Protein AF-A0A847AER2-F1 (afdb_monomer)

Foldseek 3Di:
DDDDPVVPPDDPDDDDDDDDDDDPPPPPPVPQLKDWDWADDDFQTWTWMADSPLQATEFTDDQHAVRPLDDPVSVVVCDVQQQADPNRDGGDDDDDDCPPRRPQVVLQNVQVVVLLQAPGQRDGHHDQYDDPPLLSLLLVVLQPADFLAAEELLRSQCVVPVPPVCSVVSSVVSLVSQLVDRYDSNSPSLRYDHPVRDQDHDVNDSVVSVSSNCRRNVRVDPPD

Mean predicted aligned error: 9.52 Å

Solvent-accessible surface area (backbone atoms only — not comparable to full-atom values): 13324 Å² total; per-residue (Å²): 135,83,82,63,84,82,75,72,80,71,81,89,74,90,85,69,103,65,94,70,101,71,79,84,68,81,78,46,70,87,72,46,56,45,55,75,44,76,42,78,53,99,69,48,28,43,39,39,28,34,29,64,81,44,62,26,39,48,33,42,42,65,42,32,70,63,50,63,93,52,52,71,66,58,50,50,50,32,37,80,63,40,39,27,47,95,89,21,45,72,43,85,50,79,81,74,87,63,91,81,64,47,67,47,55,57,49,39,53,53,36,51,52,44,32,76,70,36,73,45,85,74,81,64,64,60,48,84,74,88,70,54,76,67,39,45,52,52,48,56,60,39,54,69,56,53,89,53,45,74,45,32,34,46,60,56,17,37,74,78,42,74,53,71,92,46,23,73,62,35,17,56,51,45,51,55,39,51,52,65,50,48,38,54,77,75,40,34,55,62,38,44,31,39,86,83,74,41,85,56,84,47,77,73,36,55,68,52,34,50,51,54,48,52,45,30,45,68,47,58,54,78,85,127

Structure (mmCIF, N/CA/C/O backbone):
data_AF-A0A847AER2-F1
#
_entry.id   AF-A0A847AER2-F1
#
loop_
_atom_site.group_PDB
_atom_site.id
_atom_site.type_symbol
_atom_site.label_atom_id
_atom_site.label_alt_id
_atom_site.label_comp_id
_atom_site.label_asym_id
_atom_site.label_entity_id
_atom_site.label_seq_id
_atom_site.pdbx_PDB_ins_code
_atom_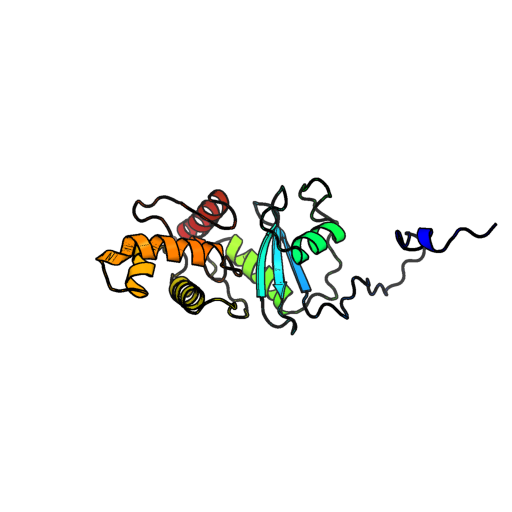site.Cartn_x
_atom_site.Cartn_y
_atom_site.Cartn_z
_atom_site.occupancy
_atom_site.B_iso_or_equiv
_atom_site.auth_seq_id
_atom_site.auth_comp_id
_atom_site.auth_asym_id
_atom_site.auth_atom_id
_atom_site.pdbx_PDB_model_num
ATOM 1 N N . MET A 1 1 ? 49.799 20.284 -20.340 1.00 38.34 1 MET A N 1
ATOM 2 C CA . MET A 1 1 ? 49.050 21.014 -19.296 1.00 38.34 1 MET A CA 1
ATOM 3 C C . MET A 1 1 ? 48.038 20.040 -18.703 1.00 38.34 1 MET A C 1
ATOM 5 O O . MET A 1 1 ? 47.118 19.647 -19.404 1.00 38.34 1 MET A O 1
ATOM 9 N N . LYS A 1 2 ? 48.310 19.495 -17.508 1.00 28.58 2 LYS A N 1
ATOM 10 C CA . LYS A 1 2 ? 47.458 18.482 -16.861 1.00 28.58 2 LYS A CA 1
ATOM 11 C C . LYS A 1 2 ? 46.277 19.190 -16.190 1.00 28.58 2 LYS A C 1
ATOM 13 O O . LYS A 1 2 ? 46.505 20.052 -15.350 1.00 28.58 2 LYS A O 1
ATOM 18 N N . LEU A 1 3 ? 45.056 18.833 -16.581 1.00 30.89 3 LEU A N 1
ATOM 19 C CA . LEU A 1 3 ? 43.830 19.212 -15.870 1.00 30.89 3 LEU A CA 1
ATOM 20 C C . LEU A 1 3 ? 43.794 18.493 -14.509 1.00 30.89 3 LEU A C 1
ATOM 22 O O . LEU A 1 3 ? 44.265 17.356 -14.404 1.00 30.89 3 LEU A O 1
ATOM 26 N N . SER A 1 4 ? 43.323 19.190 -13.474 1.00 34.81 4 SER A N 1
ATOM 27 C CA . SER A 1 4 ? 43.424 18.795 -12.065 1.00 34.81 4 SER A CA 1
ATOM 28 C C . SER A 1 4 ? 42.424 17.697 -11.669 1.00 34.81 4 SER A C 1
ATOM 30 O O . SER A 1 4 ? 41.450 17.413 -12.362 1.00 34.81 4 SER A O 1
ATOM 32 N N . GLU A 1 5 ? 42.687 17.055 -10.529 1.00 34.00 5 GLU A N 1
ATOM 33 C CA . GLU A 1 5 ? 41.945 15.908 -9.977 1.00 34.00 5 GLU A CA 1
ATOM 34 C C . GLU A 1 5 ? 40.483 16.196 -9.585 1.00 34.00 5 GLU A C 1
ATOM 36 O O . GLU A 1 5 ? 39.722 15.256 -9.366 1.00 34.00 5 GLU A O 1
ATOM 41 N N . ALA A 1 6 ? 40.063 17.463 -9.551 1.00 33.81 6 ALA A N 1
ATOM 42 C CA . ALA A 1 6 ? 38.694 17.851 -9.206 1.00 33.81 6 ALA A CA 1
ATOM 43 C C . ALA A 1 6 ? 37.690 17.667 -10.367 1.00 33.81 6 ALA A C 1
ATOM 45 O O . ALA A 1 6 ? 36.507 17.453 -10.117 1.00 33.81 6 ALA A O 1
ATOM 46 N N . ASP A 1 7 ? 38.156 17.634 -11.621 1.00 29.53 7 ASP A N 1
ATOM 47 C CA . ASP A 1 7 ? 37.293 17.501 -12.810 1.00 29.53 7 ASP A CA 1
ATOM 48 C C . ASP A 1 7 ? 37.039 16.036 -13.226 1.00 29.53 7 ASP A C 1
ATOM 50 O O . ASP A 1 7 ? 36.453 15.760 -14.273 1.00 29.53 7 ASP A O 1
ATOM 54 N N . ARG A 1 8 ? 37.485 15.065 -12.416 1.00 33.84 8 ARG A N 1
ATOM 55 C CA . ARG A 1 8 ? 37.393 13.621 -12.710 1.00 33.84 8 ARG A CA 1
ATOM 56 C C . ARG A 1 8 ? 36.243 12.888 -12.015 1.00 33.84 8 ARG A C 1
ATOM 58 O O . ARG A 1 8 ? 36.125 11.680 -12.203 1.00 33.84 8 ARG A O 1
ATOM 65 N N . L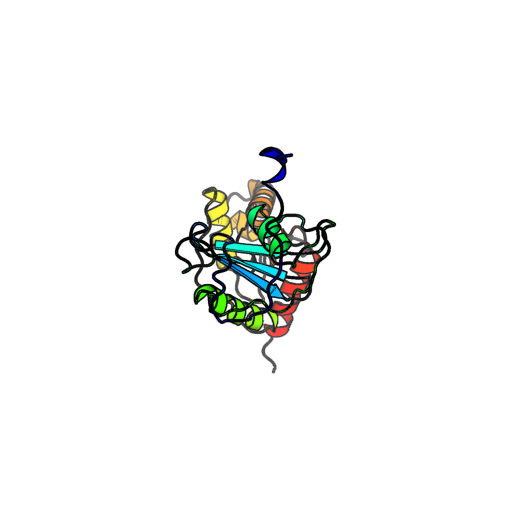EU A 1 9 ? 35.398 13.568 -11.235 1.00 31.66 9 LEU A N 1
ATOM 66 C CA . LEU A 1 9 ? 34.379 12.889 -10.421 1.00 31.66 9 LEU A CA 1
ATOM 67 C C . LEU A 1 9 ? 32.948 12.917 -10.972 1.00 31.66 9 LEU A C 1
ATOM 69 O O . LEU A 1 9 ? 32.051 12.359 -10.346 1.00 31.66 9 LEU A O 1
ATOM 73 N N . ILE A 1 10 ? 32.694 13.536 -12.122 1.00 31.61 10 ILE A N 1
ATOM 74 C CA . ILE A 1 10 ? 31.332 13.651 -12.648 1.00 31.61 10 ILE A CA 1
ATOM 75 C C . ILE A 1 10 ? 31.386 13.394 -14.154 1.00 31.61 10 ILE A C 1
ATOM 77 O O . ILE A 1 10 ? 32.116 14.069 -14.870 1.00 31.61 10 ILE A O 1
ATOM 81 N N . TYR A 1 11 ? 30.608 12.412 -14.611 1.00 26.94 11 TYR A N 1
ATOM 82 C CA . TYR A 1 11 ? 30.452 11.956 -16.002 1.00 26.94 11 TYR A CA 1
ATOM 83 C C . TYR A 1 11 ? 31.498 10.961 -16.537 1.00 26.94 11 TYR A C 1
ATOM 85 O O . TYR A 1 11 ? 32.422 11.303 -17.274 1.00 26.94 11 TYR A O 1
ATOM 93 N N . GLY A 1 12 ? 31.240 9.673 -16.290 1.00 25.62 12 GLY A N 1
ATOM 94 C CA . GLY A 1 12 ? 31.635 8.607 -17.214 1.00 25.62 12 GLY A CA 1
ATOM 95 C C . GLY A 1 12 ? 30.738 8.648 -18.457 1.00 25.62 12 GLY A C 1
ATOM 96 O O . GLY A 1 12 ? 29.543 8.376 -18.370 1.00 25.62 12 GLY A O 1
ATOM 97 N N . ARG A 1 13 ? 31.316 9.064 -19.591 1.00 27.27 13 ARG A N 1
ATOM 98 C CA . ARG A 1 13 ? 30.667 9.246 -20.899 1.00 27.27 13 ARG A CA 1
ATOM 99 C C . ARG A 1 13 ? 30.292 7.922 -21.589 1.00 27.27 13 ARG A C 1
ATOM 101 O O . ARG A 1 13 ? 31.046 6.957 -21.546 1.00 27.27 13 ARG A O 1
ATOM 108 N N . LEU A 1 14 ? 29.183 7.975 -22.332 1.00 35.00 14 LEU A N 1
ATOM 109 C CA . LEU A 1 14 ? 28.890 7.216 -23.566 1.00 35.00 14 LEU A CA 1
ATOM 110 C C . LEU A 1 14 ? 30.049 7.445 -24.578 1.00 35.00 14 LEU A C 1
ATOM 112 O O . LEU A 1 14 ? 30.545 8.563 -24.651 1.00 35.00 14 LEU A O 1
ATOM 116 N N . THR A 1 15 ? 30.593 6.505 -25.355 1.00 33.28 15 THR A N 1
ATOM 117 C CA . THR A 1 15 ? 29.999 5.654 -26.401 1.00 33.28 15 THR A CA 1
ATOM 118 C C . THR A 1 15 ? 31.052 4.643 -26.913 1.00 33.28 15 THR A C 1
ATOM 120 O O . THR A 1 15 ? 32.252 4.838 -26.743 1.00 33.28 15 THR A O 1
ATOM 123 N N . GLY A 1 16 ? 30.591 3.607 -27.618 1.00 23.12 16 GLY A N 1
ATOM 124 C CA . GLY A 1 16 ? 31.362 2.759 -28.543 1.00 23.12 16 GLY A CA 1
ATOM 125 C C . GLY A 1 16 ? 30.459 1.594 -28.946 1.00 23.12 16 GLY A C 1
ATOM 126 O O . GLY A 1 16 ? 30.127 0.778 -28.096 1.00 23.12 16 GLY A O 1
ATOM 127 N N . ILE A 1 17 ? 29.756 1.638 -30.084 1.00 30.02 17 ILE A N 1
ATOM 128 C CA . ILE A 1 17 ? 30.205 1.150 -31.409 1.00 30.02 17 ILE A CA 1
ATOM 129 C C . ILE A 1 17 ? 31.044 -0.132 -31.316 1.00 30.02 17 ILE A C 1
ATOM 131 O O . ILE A 1 17 ? 32.101 -0.263 -31.902 1.00 30.02 17 ILE A O 1
ATOM 135 N N . ASP A 1 18 ? 30.595 -1.033 -30.463 1.00 26.72 18 ASP A N 1
ATOM 136 C CA . ASP A 1 18 ? 30.402 -2.439 -30.751 1.00 26.72 18 ASP A CA 1
ATOM 137 C C . ASP A 1 18 ? 29.419 -2.885 -29.677 1.00 26.72 18 ASP A C 1
ATOM 139 O O . ASP A 1 18 ? 29.584 -2.606 -28.486 1.00 26.72 18 ASP A O 1
ATOM 143 N N . TRP A 1 19 ? 28.332 -3.507 -30.102 1.00 41.78 19 TRP A N 1
ATOM 144 C CA . TRP A 1 19 ? 27.380 -4.143 -29.210 1.00 41.78 19 TRP A CA 1
ATOM 145 C C . TRP A 1 19 ? 27.811 -5.606 -29.040 1.00 41.78 19 TRP A C 1
ATOM 147 O O . TRP A 1 19 ? 27.529 -6.413 -29.923 1.00 41.78 19 TRP A O 1
ATOM 157 N N . PRO A 1 20 ? 28.497 -5.977 -27.939 1.00 28.47 20 PRO A N 1
ATOM 158 C CA . PRO A 1 20 ? 28.510 -7.362 -27.500 1.00 28.47 20 PRO A CA 1
ATOM 159 C C . PRO A 1 20 ? 28.007 -7.479 -26.055 1.00 28.47 20 PRO A C 1
ATOM 161 O O . PRO A 1 20 ? 28.674 -7.099 -25.096 1.00 28.47 20 PRO A O 1
ATOM 164 N N . SER A 1 21 ? 26.792 -8.012 -25.923 1.00 31.38 21 SER A N 1
ATOM 165 C CA . SER A 1 21 ? 26.419 -9.158 -25.072 1.00 31.38 21 SER A CA 1
ATOM 166 C C . SER A 1 21 ? 26.834 -9.254 -23.591 1.00 31.38 21 SER A C 1
ATOM 168 O O . SER A 1 21 ? 26.587 -10.299 -22.998 1.00 31.38 21 SER A O 1
ATOM 170 N N . LYS A 1 22 ? 27.446 -8.255 -22.949 1.00 29.64 22 LYS A N 1
ATOM 171 C CA . LYS A 1 22 ? 27.764 -8.288 -21.508 1.00 29.64 22 LYS A CA 1
ATOM 172 C C . LYS A 1 22 ? 27.792 -6.878 -20.922 1.00 29.64 22 LYS A C 1
ATOM 174 O O . LYS A 1 22 ? 28.858 -6.289 -20.766 1.00 29.64 22 LYS A O 1
ATOM 179 N N . ARG A 1 23 ? 26.630 -6.317 -20.581 1.00 27.91 23 ARG A N 1
ATOM 180 C CA . ARG A 1 23 ? 26.556 -5.121 -19.729 1.00 27.91 23 ARG A CA 1
ATOM 181 C C . ARG A 1 23 ? 26.009 -5.496 -18.361 1.00 27.91 23 ARG A C 1
ATOM 183 O O . ARG A 1 23 ? 24.829 -5.339 -18.074 1.00 27.91 23 ARG A O 1
ATOM 190 N N . GLU A 1 24 ? 26.919 -5.930 -17.494 1.00 28.69 24 GLU A N 1
ATOM 191 C CA . GLU A 1 24 ? 26.766 -5.686 -16.062 1.00 28.69 24 GLU A CA 1
ATOM 192 C C . GLU A 1 24 ? 26.735 -4.165 -15.865 1.00 28.69 24 GLU A C 1
ATOM 194 O O . GLU A 1 24 ? 27.760 -3.481 -15.884 1.00 28.69 24 GLU A O 1
ATOM 199 N N . THR A 1 25 ? 25.536 -3.604 -15.766 1.00 25.89 25 THR A N 1
ATOM 200 C CA . THR A 1 25 ? 25.345 -2.178 -15.512 1.00 25.89 25 THR A CA 1
ATOM 201 C C . THR A 1 25 ? 25.667 -1.928 -14.039 1.00 25.89 25 THR A C 1
ATOM 203 O O . THR A 1 25 ? 24.887 -2.279 -13.155 1.00 25.89 25 THR A O 1
ATOM 206 N N . TYR A 1 26 ? 26.836 -1.351 -13.743 1.00 29.03 26 TYR A N 1
ATOM 207 C CA . TYR A 1 26 ? 27.246 -1.004 -12.377 1.00 29.03 26 TYR A CA 1
ATOM 208 C C . TYR A 1 26 ? 26.505 0.245 -11.873 1.00 29.03 26 TYR A C 1
ATOM 210 O O . TYR A 1 26 ? 27.082 1.311 -11.691 1.00 29.03 26 TYR A O 1
ATOM 218 N N . PHE A 1 27 ? 25.226 0.067 -11.545 1.00 29.14 27 PHE A N 1
ATOM 219 C CA . PHE A 1 27 ? 24.586 0.745 -10.417 1.00 29.14 27 PHE A CA 1
ATOM 220 C C . PHE A 1 27 ? 24.714 -0.160 -9.187 1.00 29.14 27 PHE A C 1
ATOM 222 O O . PHE A 1 27 ? 23.720 -0.592 -8.626 1.00 29.14 27 PHE A O 1
ATOM 229 N N . ALA A 1 28 ? 25.942 -0.597 -8.882 1.00 34.31 28 ALA A N 1
ATOM 230 C CA . ALA A 1 28 ? 26.262 -1.682 -7.949 1.00 34.31 28 ALA A CA 1
ATOM 231 C C . ALA A 1 28 ? 25.084 -2.634 -7.599 1.00 34.31 28 ALA A C 1
ATOM 233 O O . ALA A 1 28 ? 24.691 -2.709 -6.427 1.00 34.31 28 ALA A O 1
ATOM 234 N N . PRO A 1 29 ? 24.566 -3.430 -8.563 1.00 37.94 29 PRO A N 1
ATOM 235 C CA . PRO A 1 29 ? 23.661 -4.546 -8.263 1.00 37.94 29 PRO A CA 1
ATOM 236 C C . PRO A 1 29 ? 24.315 -5.562 -7.310 1.00 37.94 29 PRO A C 1
ATOM 238 O O . PRO A 1 29 ? 23.646 -6.417 -6.737 1.00 37.94 29 PRO A O 1
ATOM 241 N N . GLN A 1 30 ? 25.635 -5.451 -7.129 1.00 34.28 30 GLN A N 1
ATOM 242 C CA . GLN A 1 30 ? 26.467 -6.250 -6.238 1.00 34.28 30 GLN A CA 1
ATOM 243 C C . GLN A 1 30 ? 26.578 -5.682 -4.804 1.00 34.28 30 GLN A C 1
ATOM 245 O O . GLN A 1 30 ? 26.998 -6.408 -3.907 1.00 34.28 30 GLN A O 1
ATOM 250 N N . VAL A 1 31 ? 26.180 -4.423 -4.546 1.00 41.41 31 VAL A N 1
ATOM 251 C CA . VAL A 1 31 ? 26.254 -3.792 -3.202 1.00 41.41 31 VAL A CA 1
ATOM 252 C C . VAL A 1 31 ? 24.862 -3.432 -2.662 1.00 41.41 31 VAL A C 1
ATOM 254 O O . VAL A 1 31 ? 24.606 -3.568 -1.462 1.00 41.41 31 VAL A O 1
ATOM 257 N N . ALA A 1 32 ? 23.910 -3.067 -3.530 1.00 53.34 32 ALA A N 1
ATOM 258 C CA . ALA A 1 32 ? 22.502 -2.978 -3.156 1.00 53.34 32 ALA A CA 1
ATOM 259 C C . ALA A 1 32 ? 21.893 -4.389 -3.111 1.00 53.34 32 ALA A C 1
ATOM 261 O O . ALA A 1 32 ? 21.594 -5.020 -4.124 1.00 53.34 32 ALA A O 1
ATOM 262 N N . LYS A 1 33 ? 21.698 -4.912 -1.898 1.00 72.62 33 LYS A N 1
ATOM 263 C CA . LYS A 1 33 ? 21.096 -6.238 -1.694 1.00 72.62 33 LYS A CA 1
ATOM 264 C C . LYS A 1 33 ? 19.652 -6.351 -2.236 1.00 72.62 33 LYS A C 1
ATOM 266 O O . LYS A 1 33 ? 19.158 -7.453 -2.430 1.00 72.62 33 LYS A O 1
ATOM 271 N N . TRP A 1 34 ? 18.979 -5.234 -2.493 1.00 81.69 34 TRP A N 1
ATOM 272 C CA . TRP A 1 34 ? 17.586 -5.144 -2.946 1.00 81.69 34 TRP A CA 1
ATOM 273 C C . TRP A 1 34 ? 17.487 -4.779 -4.440 1.00 81.69 34 TRP A C 1
ATOM 275 O O . TRP A 1 34 ? 18.420 -4.211 -4.998 1.00 81.69 34 TRP A O 1
ATOM 285 N N . GLN A 1 35 ? 16.353 -5.086 -5.073 1.00 86.94 35 GLN A N 1
ATOM 286 C CA . GLN A 1 35 ? 15.991 -4.672 -6.437 1.00 86.94 35 GLN A CA 1
ATOM 287 C C . GLN A 1 35 ? 14.681 -3.869 -6.430 1.00 86.94 35 GLN A C 1
ATOM 289 O O . GLN A 1 35 ? 13.914 -3.938 -5.466 1.00 86.94 35 GLN A O 1
ATOM 294 N N . ILE A 1 36 ? 14.438 -3.096 -7.495 1.00 90.44 36 ILE A N 1
ATOM 295 C CA . ILE A 1 36 ? 13.224 -2.288 -7.678 1.00 90.44 36 ILE A CA 1
ATOM 296 C C . ILE A 1 36 ? 12.644 -2.562 -9.064 1.00 90.44 36 ILE A C 1
ATOM 298 O O . ILE A 1 36 ? 13.372 -2.486 -10.050 1.00 90.44 36 ILE A O 1
ATOM 302 N N . ALA A 1 37 ? 11.342 -2.833 -9.135 1.00 89.69 37 ALA A N 1
ATOM 303 C CA . ALA A 1 37 ? 10.585 -2.840 -10.382 1.00 89.69 37 ALA A CA 1
ATOM 304 C C . ALA A 1 37 ? 9.645 -1.630 -10.435 1.00 89.69 37 ALA A C 1
ATOM 306 O O . ALA A 1 37 ? 9.001 -1.305 -9.439 1.00 89.69 37 ALA A O 1
ATOM 307 N N . PHE A 1 38 ? 9.530 -1.002 -11.604 1.00 90.19 38 PHE A N 1
ATOM 308 C CA . PHE A 1 38 ? 8.548 0.049 -11.873 1.00 90.19 38 PHE A CA 1
ATOM 309 C C . PHE A 1 38 ? 7.437 -0.531 -12.746 1.00 90.19 38 PHE A C 1
ATOM 311 O O . PHE A 1 38 ? 7.647 -0.844 -13.917 1.00 90.19 38 PHE A O 1
ATOM 318 N N . ILE A 1 39 ? 6.256 -0.736 -12.165 1.00 89.69 39 ILE A N 1
ATOM 319 C CA . ILE A 1 39 ? 5.115 -1.345 -12.855 1.00 89.69 39 ILE A CA 1
ATOM 320 C C . ILE A 1 39 ? 4.168 -0.225 -13.291 1.00 89.69 39 ILE A C 1
ATOM 322 O O . ILE A 1 39 ? 3.651 0.474 -12.420 1.00 89.69 39 ILE A O 1
ATOM 326 N N . PRO A 1 40 ? 3.938 -0.027 -14.601 1.00 89.06 40 PRO A N 1
ATOM 327 C CA . PRO A 1 40 ? 3.041 1.018 -15.079 1.00 89.06 40 PRO A CA 1
ATOM 328 C C . PRO A 1 40 ? 1.596 0.745 -14.654 1.00 89.06 40 PRO A C 1
ATOM 330 O O . PRO A 1 40 ? 1.164 -0.410 -14.604 1.00 89.06 40 PRO A O 1
ATOM 333 N N . TRP A 1 41 ? 0.866 1.818 -14.369 1.00 88.62 41 TRP A N 1
ATOM 334 C CA . TRP A 1 41 ? -0.551 1.826 -13.998 1.00 88.62 41 TRP A CA 1
ATOM 335 C C . TRP A 1 41 ? -1.140 3.229 -14.236 1.00 88.62 41 TRP A C 1
ATOM 337 O O . TRP A 1 41 ? -0.416 4.133 -14.652 1.00 88.62 41 TRP A O 1
ATOM 347 N N . GLU A 1 42 ? -2.429 3.414 -13.941 1.00 88.44 42 GLU A N 1
ATOM 348 C CA . GLU A 1 42 ? -3.198 4.638 -14.232 1.00 88.44 42 GLU A CA 1
ATOM 349 C C . GLU A 1 42 ? -2.522 5.943 -13.767 1.00 88.44 42 GLU A C 1
ATOM 351 O O . GLU A 1 42 ? -2.551 6.948 -14.468 1.00 88.44 42 GLU A O 1
ATOM 356 N N . PHE A 1 43 ? -1.851 5.934 -12.610 1.00 89.31 43 PHE A N 1
ATOM 357 C CA . PHE A 1 43 ? -1.292 7.147 -11.995 1.00 89.31 43 PHE A CA 1
ATOM 358 C C . PHE A 1 43 ? 0.232 7.295 -12.162 1.00 89.31 43 PHE A C 1
ATOM 360 O O . PHE A 1 43 ? 0.861 8.036 -11.405 1.00 89.31 43 PHE A O 1
ATOM 367 N N . GLY A 1 44 ? 0.853 6.580 -13.106 1.00 91.50 44 GLY A N 1
ATOM 368 C CA . GLY A 1 44 ? 2.303 6.594 -13.334 1.00 91.50 44 GLY A CA 1
ATOM 369 C C . GLY A 1 44 ? 2.910 5.210 -13.141 1.00 91.50 44 GLY A C 1
ATOM 370 O O . GLY A 1 44 ? 2.709 4.325 -13.972 1.00 91.50 44 GLY A O 1
ATOM 371 N N . TYR A 1 45 ? 3.627 4.992 -12.031 1.00 92.56 45 TYR A N 1
ATOM 372 C CA . TYR A 1 45 ? 4.236 3.690 -11.725 1.00 92.56 45 TYR A CA 1
ATOM 373 C C . TYR A 1 45 ? 4.044 3.259 -10.265 1.00 92.56 45 TYR A C 1
ATOM 375 O O . TYR A 1 45 ? 4.094 4.067 -9.339 1.00 92.56 45 TYR A O 1
ATOM 383 N N . LEU A 1 46 ? 3.896 1.954 -10.049 1.00 93.81 46 LEU A N 1
ATOM 384 C CA . LEU A 1 46 ? 4.119 1.314 -8.757 1.00 93.81 46 LEU A CA 1
ATOM 385 C C . LEU A 1 46 ? 5.598 0.934 -8.658 1.00 93.81 46 LEU A C 1
ATOM 387 O O . LEU A 1 46 ? 6.068 0.074 -9.406 1.00 93.81 46 LEU A O 1
ATOM 391 N N . ALA A 1 47 ? 6.332 1.562 -7.742 1.00 94.19 47 ALA A N 1
ATOM 392 C CA . ALA A 1 47 ? 7.711 1.204 -7.438 1.00 94.19 47 ALA A CA 1
ATOM 393 C C . ALA A 1 47 ? 7.734 0.099 -6.374 1.00 94.19 47 ALA A C 1
ATOM 395 O O . ALA A 1 47 ? 7.461 0.341 -5.198 1.00 94.19 47 ALA A O 1
ATOM 396 N N . VAL A 1 48 ? 8.047 -1.125 -6.792 1.00 95.19 48 VAL A N 1
ATOM 397 C CA . VAL A 1 48 ? 8.041 -2.324 -5.948 1.00 95.19 48 VAL A CA 1
ATOM 398 C C . VAL A 1 48 ? 9.466 -2.678 -5.560 1.00 95.19 48 VAL A C 1
ATOM 400 O O . VAL A 1 48 ? 10.284 -2.985 -6.421 1.00 95.19 48 VAL A O 1
ATOM 403 N N . VAL A 1 49 ? 9.762 -2.654 -4.262 1.00 94.06 49 VAL A N 1
ATOM 404 C CA . VAL A 1 49 ? 11.114 -2.837 -3.722 1.00 94.06 49 VAL A CA 1
ATOM 405 C C . VAL A 1 49 ? 11.219 -4.173 -3.000 1.00 94.06 49 VAL A C 1
ATOM 407 O O . VAL A 1 49 ? 10.368 -4.504 -2.171 1.00 94.06 49 VAL A O 1
ATOM 410 N N . THR A 1 50 ? 12.281 -4.935 -3.256 1.00 93.75 50 THR A N 1
ATOM 411 C CA . THR A 1 50 ? 12.532 -6.199 -2.549 1.00 93.75 50 THR A CA 1
ATOM 412 C C . THR A 1 50 ? 13.203 -5.999 -1.193 1.00 93.75 50 THR A C 1
ATOM 414 O O . THR A 1 50 ? 13.815 -4.972 -0.898 1.00 93.75 50 THR A O 1
ATOM 417 N N . ASP A 1 51 ? 13.171 -7.043 -0.371 1.00 93.00 51 ASP A N 1
ATOM 418 C CA . ASP A 1 51 ? 14.106 -7.205 0.729 1.00 93.00 51 ASP A CA 1
ATOM 419 C C . ASP A 1 51 ? 15.534 -7.486 0.222 1.00 93.00 51 ASP A C 1
ATOM 421 O O . ASP A 1 51 ? 15.780 -7.702 -0.968 1.00 93.00 51 ASP A O 1
ATOM 4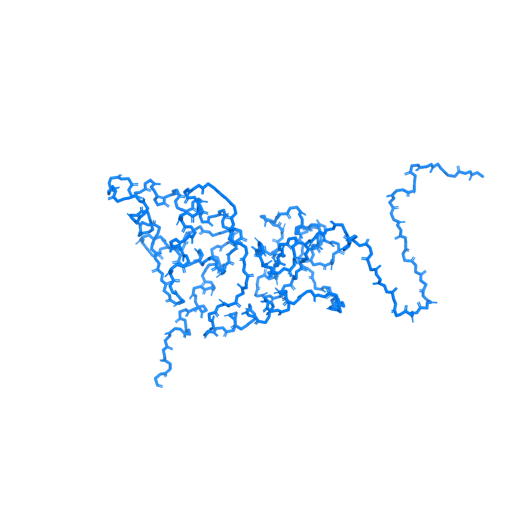25 N N . SER A 1 52 ? 16.498 -7.486 1.142 1.00 88.56 52 SER A N 1
ATOM 426 C CA . SER A 1 52 ? 17.912 -7.733 0.837 1.00 88.56 52 SER A CA 1
ATOM 427 C C . SER A 1 52 ? 18.210 -9.165 0.377 1.00 88.56 52 SER A C 1
ATOM 429 O O . SER A 1 52 ? 19.277 -9.423 -0.169 1.00 88.56 52 SER A O 1
ATOM 431 N N . ALA A 1 53 ? 17.307 -10.116 0.616 1.00 90.81 53 ALA A N 1
ATOM 432 C CA . ALA A 1 53 ? 17.445 -11.476 0.109 1.00 90.81 53 ALA A CA 1
ATOM 433 C C . ALA A 1 53 ? 16.840 -11.647 -1.294 1.00 90.81 53 ALA A C 1
ATOM 435 O O . ALA A 1 53 ? 16.998 -12.720 -1.871 1.00 90.81 53 ALA A O 1
ATOM 436 N N . ARG A 1 54 ? 16.144 -10.627 -1.825 1.00 90.38 54 ARG A N 1
ATOM 437 C CA . ARG A 1 54 ? 15.402 -10.670 -3.100 1.00 90.38 54 ARG A CA 1
ATOM 438 C C . ARG A 1 54 ? 14.368 -11.800 -3.150 1.00 90.38 54 ARG A C 1
ATOM 440 O O . ARG A 1 54 ? 14.117 -12.389 -4.197 1.00 90.38 54 ARG A O 1
ATOM 447 N N . LYS A 1 55 ? 13.777 -12.121 -1.996 1.00 94.88 55 LYS A N 1
ATOM 448 C CA . LYS A 1 55 ? 12.785 -13.201 -1.838 1.00 94.88 55 LYS A CA 1
ATOM 449 C C . LYS A 1 55 ? 11.407 -12.683 -1.459 1.00 94.88 55 LYS A C 1
ATOM 451 O O . LYS A 1 55 ? 10.431 -13.416 -1.594 1.00 94.88 55 LYS A O 1
ATOM 456 N N . LYS A 1 56 ? 11.327 -11.458 -0.942 1.00 97.38 56 LYS A N 1
ATOM 457 C CA . LYS A 1 56 ? 10.087 -10.848 -0.463 1.00 97.38 56 LYS A CA 1
ATOM 458 C C . LYS A 1 56 ? 10.008 -9.390 -0.890 1.00 97.38 56 LYS A C 1
ATOM 460 O O . LYS A 1 56 ? 11.031 -8.719 -0.987 1.00 97.38 56 LYS A O 1
ATOM 465 N N . ILE A 1 57 ? 8.797 -8.881 -1.079 1.00 97.75 57 ILE A N 1
ATOM 466 C CA . ILE A 1 57 ? 8.555 -7.445 -1.247 1.00 97.75 57 ILE A CA 1
ATOM 467 C C . ILE A 1 57 ? 8.647 -6.752 0.112 1.00 97.75 57 ILE A C 1
ATOM 469 O O . ILE A 1 57 ? 8.078 -7.222 1.096 1.00 97.75 57 ILE A O 1
ATOM 473 N N . ALA A 1 58 ? 9.402 -5.660 0.172 1.00 96.44 58 ALA A N 1
ATOM 474 C CA . ALA A 1 58 ? 9.645 -4.878 1.380 1.00 96.44 58 ALA A CA 1
ATOM 475 C C . ALA A 1 58 ? 8.903 -3.537 1.378 1.00 96.44 58 ALA A C 1
ATOM 477 O O . ALA A 1 58 ? 8.545 -3.057 2.452 1.00 96.44 58 ALA A O 1
ATOM 478 N N . SER A 1 59 ? 8.661 -2.943 0.207 1.00 96.94 59 SER A N 1
ATOM 479 C CA . SER A 1 59 ? 7.799 -1.766 0.084 1.00 96.94 59 SER A CA 1
ATOM 480 C C . SER A 1 59 ? 7.183 -1.629 -1.3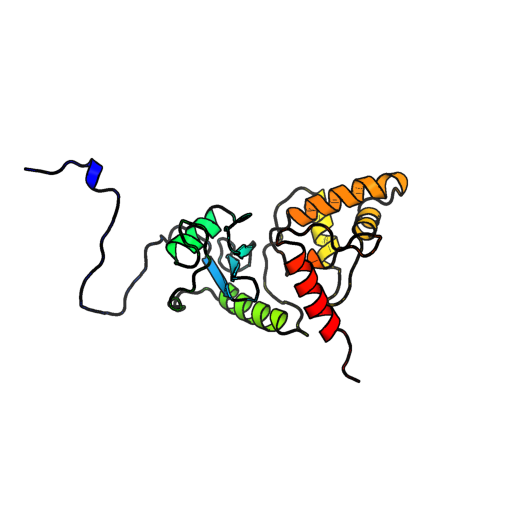08 1.00 96.94 59 SER A C 1
ATOM 482 O O . SER A 1 59 ? 7.720 -2.148 -2.289 1.00 96.94 59 SER A O 1
ATOM 484 N N . ILE A 1 60 ? 6.059 -0.917 -1.377 1.00 96.81 60 ILE A N 1
ATOM 485 C CA . ILE A 1 60 ? 5.429 -0.446 -2.613 1.00 96.81 60 ILE A CA 1
ATOM 486 C C . ILE A 1 60 ? 5.220 1.060 -2.467 1.00 96.81 60 ILE A C 1
ATOM 488 O O . ILE A 1 60 ? 4.633 1.513 -1.489 1.00 96.81 60 ILE A O 1
ATOM 492 N N . GLU A 1 61 ? 5.709 1.838 -3.425 1.00 95.56 61 GLU A N 1
ATOM 493 C CA . GLU A 1 61 ? 5.593 3.296 -3.421 1.00 95.56 61 GLU A CA 1
ATOM 494 C C . GLU A 1 61 ? 4.892 3.774 -4.698 1.00 95.56 61 GLU A C 1
ATOM 496 O O . GLU A 1 61 ? 5.115 3.235 -5.785 1.00 95.56 61 GLU A O 1
ATOM 501 N N . PHE A 1 62 ? 4.030 4.781 -4.568 1.00 94.56 62 PHE A N 1
ATOM 502 C CA . PHE A 1 62 ? 3.310 5.372 -5.693 1.00 94.56 62 PHE A CA 1
ATOM 503 C C . PHE A 1 62 ? 4.185 6.443 -6.352 1.00 94.56 62 PHE A C 1
ATOM 505 O O . PHE A 1 62 ? 4.277 7.566 -5.863 1.00 94.56 62 PHE A O 1
ATOM 512 N N . LEU A 1 63 ? 4.838 6.097 -7.461 1.00 92.19 63 LEU A N 1
ATOM 513 C CA . LEU A 1 63 ? 5.591 7.045 -8.274 1.00 92.19 63 LEU A CA 1
ATOM 514 C C . LEU A 1 63 ? 4.620 7.801 -9.187 1.00 92.19 63 LEU A C 1
ATOM 516 O O . LEU A 1 63 ? 4.125 7.257 -10.176 1.00 92.19 63 LEU A O 1
ATOM 520 N N . ARG A 1 64 ? 4.365 9.058 -8.821 1.00 91.19 64 ARG A N 1
ATOM 521 C CA . ARG A 1 64 ? 3.484 10.006 -9.514 1.00 91.19 64 ARG A CA 1
ATOM 522 C C . ARG A 1 64 ? 4.256 11.263 -9.910 1.00 91.19 64 ARG A C 1
ATOM 524 O O . ARG A 1 64 ? 5.384 11.475 -9.456 1.00 91.19 64 ARG A O 1
ATOM 531 N N . GLU A 1 65 ? 3.637 12.102 -10.734 1.00 86.75 65 GLU A N 1
ATOM 532 C CA . GLU A 1 65 ? 4.178 13.421 -11.066 1.00 86.75 65 GLU A CA 1
ATOM 533 C C . GLU A 1 65 ? 4.468 14.237 -9.793 1.00 86.75 65 GLU A C 1
ATOM 535 O O . GLU A 1 65 ? 3.762 14.135 -8.791 1.00 86.75 65 GLU A O 1
ATOM 540 N N . GLY A 1 66 ? 5.580 14.970 -9.800 1.00 81.75 66 GLY A N 1
ATOM 541 C CA . GLY A 1 66 ? 6.161 15.641 -8.634 1.00 81.75 66 GLY A CA 1
ATOM 542 C C . GLY A 1 66 ? 7.065 14.744 -7.776 1.00 81.75 66 GLY A C 1
ATOM 543 O O . GLY A 1 66 ? 7.979 15.244 -7.118 1.00 81.75 66 GLY A O 1
ATOM 544 N N . GLY A 1 67 ? 6.882 13.417 -7.809 1.00 77.00 67 GLY A N 1
ATOM 545 C CA . GLY A 1 67 ? 7.690 12.461 -7.041 1.00 77.00 67 GLY A CA 1
ATOM 546 C C . GLY A 1 67 ? 7.589 12.640 -5.519 1.00 77.00 67 GLY A C 1
ATOM 547 O O . GLY A 1 67 ? 8.533 12.317 -4.791 1.00 77.00 67 GLY A O 1
ATOM 548 N N . GLU A 1 68 ? 6.480 13.203 -5.037 1.00 82.81 68 GLU A N 1
ATOM 549 C CA . GLU A 1 68 ? 6.239 13.446 -3.616 1.00 82.81 68 GLU A CA 1
ATOM 550 C C . GLU A 1 68 ? 6.055 12.135 -2.839 1.00 82.81 68 GLU A C 1
ATOM 552 O O . GLU A 1 68 ? 5.550 11.143 -3.357 1.00 82.81 68 GLU A O 1
ATOM 557 N N . GLY A 1 69 ? 6.486 12.115 -1.575 1.00 83.88 69 GLY A N 1
ATOM 558 C CA . GLY A 1 69 ? 6.327 10.949 -0.696 1.00 83.88 69 GLY A CA 1
ATOM 559 C C . GLY A 1 69 ? 7.253 9.761 -0.993 1.00 83.88 69 GLY A C 1
ATOM 560 O O . GLY A 1 69 ? 7.268 8.809 -0.214 1.00 83.88 69 GLY A O 1
ATOM 561 N N . LEU A 1 70 ? 8.060 9.821 -2.057 1.00 89.75 70 LEU A N 1
ATOM 562 C CA . LEU A 1 70 ? 9.022 8.772 -2.390 1.00 89.75 70 LEU A CA 1
ATOM 563 C C . LEU A 1 70 ? 10.180 8.722 -1.396 1.00 89.75 70 LEU A C 1
ATOM 565 O O . LEU A 1 70 ? 10.769 9.744 -1.026 1.00 89.75 70 LEU A O 1
ATOM 569 N N . SER A 1 71 ? 10.593 7.509 -1.045 1.00 90.69 71 SER A N 1
ATOM 570 C CA . SER A 1 71 ? 11.866 7.293 -0.377 1.00 90.69 71 SER A CA 1
ATOM 571 C C . SER A 1 71 ? 13.010 7.768 -1.273 1.00 90.69 71 SER A C 1
ATOM 573 O O . SER A 1 71 ? 12.969 7.633 -2.499 1.00 90.69 71 SER A O 1
ATOM 575 N N . LEU A 1 72 ? 14.081 8.292 -0.663 1.00 88.31 72 LEU A N 1
ATOM 576 C CA . LEU A 1 72 ? 15.261 8.766 -1.400 1.00 88.31 72 LEU A CA 1
ATOM 577 C C . LEU A 1 72 ? 15.783 7.705 -2.381 1.00 88.31 72 LEU A C 1
ATOM 579 O O . LEU A 1 72 ? 16.147 8.019 -3.509 1.00 88.31 72 LEU A O 1
ATOM 583 N N . ARG A 1 73 ? 15.744 6.441 -1.956 1.00 87.12 73 ARG A N 1
ATOM 584 C CA . ARG A 1 73 ? 16.104 5.274 -2.757 1.00 87.12 73 ARG A CA 1
ATOM 585 C C . ARG A 1 73 ? 15.257 5.148 -4.022 1.00 87.12 73 ARG A C 1
ATOM 587 O O . ARG A 1 73 ? 15.820 5.016 -5.105 1.00 87.12 73 ARG A O 1
ATOM 594 N N . VAL A 1 74 ? 13.929 5.142 -3.891 1.00 89.31 74 VAL A N 1
ATOM 595 C CA . VAL A 1 74 ? 13.033 4.992 -5.047 1.00 89.31 74 VAL A CA 1
ATOM 596 C C . VAL A 1 74 ? 13.150 6.204 -5.957 1.00 89.31 74 VAL A C 1
ATOM 598 O O . VAL A 1 74 ? 13.241 6.037 -7.168 1.00 89.31 74 VAL A O 1
ATOM 601 N N . ARG A 1 75 ? 13.251 7.411 -5.389 1.00 89.38 75 ARG A N 1
ATOM 602 C CA . ARG A 1 75 ? 13.445 8.642 -6.159 1.00 89.38 75 ARG A CA 1
ATOM 603 C C . ARG A 1 75 ? 14.727 8.610 -6.991 1.00 89.38 75 ARG A C 1
ATOM 605 O O . ARG A 1 75 ? 14.692 8.943 -8.171 1.00 89.38 75 ARG A O 1
ATOM 612 N N . GLN A 1 76 ? 15.846 8.190 -6.400 1.00 86.81 76 GLN A N 1
ATOM 613 C CA . GLN A 1 76 ? 17.117 8.046 -7.112 1.00 86.81 76 GLN A CA 1
ATOM 614 C C . GLN A 1 76 ? 17.029 6.976 -8.200 1.00 86.81 76 GLN A C 1
ATOM 616 O O . GLN A 1 76 ? 17.416 7.243 -9.333 1.00 86.81 76 GLN A O 1
ATOM 621 N N . ALA A 1 77 ? 16.487 5.796 -7.886 1.00 86.06 77 ALA A N 1
ATOM 622 C CA . ALA A 1 77 ? 16.320 4.728 -8.869 1.00 86.06 77 ALA A CA 1
ATOM 623 C C . ALA A 1 77 ? 15.441 5.176 -10.046 1.00 86.06 77 ALA A C 1
ATOM 625 O O . ALA A 1 77 ? 15.830 5.010 -11.195 1.00 86.06 77 ALA A O 1
ATOM 626 N N . ALA A 1 78 ? 14.305 5.821 -9.771 1.00 87.56 78 ALA A N 1
ATOM 627 C CA . ALA A 1 78 ? 13.415 6.346 -10.799 1.00 87.56 78 ALA A CA 1
ATOM 628 C C . ALA A 1 78 ? 14.119 7.387 -11.679 1.00 87.56 78 ALA A C 1
ATOM 630 O O . ALA A 1 78 ? 13.991 7.339 -12.899 1.00 87.56 78 ALA A O 1
ATOM 631 N N . TYR A 1 79 ? 14.902 8.287 -11.078 1.00 87.06 79 TYR A N 1
ATOM 632 C CA . TYR A 1 79 ? 15.662 9.296 -11.812 1.00 87.06 79 TYR A CA 1
ATOM 633 C C . TYR A 1 79 ? 16.726 8.680 -12.730 1.00 87.06 79 TYR A C 1
ATOM 635 O O . TYR A 1 79 ? 16.744 8.941 -13.930 1.00 87.06 79 TYR A O 1
ATOM 643 N N . PHE A 1 80 ? 17.591 7.816 -12.192 1.00 84.31 80 PHE A N 1
ATOM 644 C CA . PHE A 1 80 ? 18.689 7.221 -12.962 1.00 84.31 80 PHE A CA 1
ATOM 645 C C . PHE A 1 80 ? 18.224 6.196 -13.998 1.00 84.31 80 PHE A C 1
ATOM 647 O O . PHE A 1 80 ? 18.900 6.006 -15.006 1.00 84.31 80 PHE A O 1
ATOM 654 N N . SER A 1 81 ? 17.076 5.558 -13.772 1.00 82.81 81 SER A N 1
ATOM 655 C CA . SER A 1 81 ? 16.448 4.655 -14.738 1.00 82.81 81 SER A CA 1
ATOM 656 C C . SER A 1 81 ? 15.511 5.372 -15.718 1.00 82.81 81 SER A C 1
ATOM 658 O O . SER A 1 81 ? 14.888 4.707 -16.537 1.00 82.81 81 SER A O 1
ATOM 660 N N . GLY A 1 82 ? 15.403 6.704 -15.656 1.00 87.62 82 GLY A N 1
ATOM 661 C CA . GLY A 1 82 ? 14.635 7.489 -16.624 1.00 87.62 82 GLY A CA 1
ATOM 662 C C . GLY A 1 82 ? 13.115 7.386 -16.482 1.00 87.62 82 GLY A C 1
ATOM 663 O O . GLY A 1 82 ? 12.419 7.624 -17.458 1.00 87.62 82 GLY A O 1
ATOM 664 N N . TYR A 1 83 ? 12.599 7.046 -15.296 1.00 86.31 83 TYR A N 1
ATOM 665 C CA . TYR A 1 83 ? 11.166 7.081 -14.956 1.00 86.31 83 TYR A CA 1
ATOM 666 C C . TYR A 1 83 ? 10.723 8.419 -14.349 1.00 86.31 83 TYR A C 1
ATOM 668 O O . TYR A 1 83 ? 9.531 8.723 -14.323 1.00 86.31 83 TYR A O 1
ATOM 676 N N . LEU A 1 84 ? 11.668 9.212 -13.836 1.00 89.50 84 LEU A N 1
ATOM 677 C CA . LEU A 1 84 ? 11.414 10.514 -13.225 1.00 89.50 84 LEU A CA 1
ATOM 678 C C . LEU A 1 84 ? 12.446 11.528 -13.723 1.00 89.50 84 LEU A C 1
ATOM 680 O O . LEU A 1 84 ? 13.648 11.293 -13.631 1.00 89.50 84 LEU A O 1
ATOM 684 N N . SER A 1 85 ? 11.999 12.666 -14.237 1.00 88.38 85 SER A N 1
ATOM 685 C CA . SER A 1 85 ? 12.891 13.752 -14.640 1.00 88.38 85 SER A CA 1
ATOM 686 C C . SER A 1 85 ? 13.387 14.569 -13.436 1.00 88.38 85 SER A C 1
ATOM 688 O O . SER A 1 85 ? 12.903 14.437 -12.310 1.00 88.38 85 SER A O 1
ATOM 690 N N . HIS A 1 86 ? 14.343 15.472 -13.674 1.00 85.94 86 HIS A N 1
ATOM 691 C CA . HIS A 1 86 ? 14.825 16.391 -12.638 1.00 85.94 86 HIS A CA 1
ATOM 692 C C . HIS A 1 86 ? 13.726 17.343 -12.130 1.00 85.94 86 HIS A C 1
ATOM 694 O O . HIS A 1 86 ? 13.683 17.648 -10.941 1.00 85.94 86 HIS A O 1
ATOM 700 N N . ASP A 1 87 ? 12.822 17.773 -13.016 1.00 88.81 87 ASP A N 1
ATOM 701 C CA . ASP A 1 87 ? 11.660 18.616 -12.705 1.00 88.81 87 ASP A CA 1
ATOM 702 C C . ASP A 1 87 ? 10.447 17.820 -12.186 1.00 88.81 87 ASP A C 1
ATOM 704 O O . ASP A 1 87 ? 9.381 18.391 -11.983 1.00 88.81 87 ASP A O 1
ATOM 708 N N . GLY A 1 88 ? 10.603 16.516 -11.924 1.00 86.62 88 GLY A N 1
ATOM 709 C CA . GLY A 1 88 ? 9.572 15.685 -11.298 1.00 86.62 88 GLY A CA 1
ATOM 710 C C . GLY A 1 88 ? 8.504 15.148 -12.252 1.00 86.62 88 GLY A C 1
ATOM 711 O O . GLY A 1 88 ? 7.504 14.604 -11.789 1.00 86.62 88 GLY A O 1
ATOM 712 N N . LYS A 1 89 ? 8.697 15.255 -13.566 1.00 90.94 89 LYS A N 1
ATOM 713 C CA . LYS A 1 89 ? 7.800 14.661 -14.562 1.00 90.94 89 LYS A CA 1
ATOM 714 C C . LYS A 1 89 ? 8.005 13.159 -14.646 1.00 90.94 89 LYS A C 1
ATOM 716 O O . LYS A 1 89 ? 9.137 12.671 -14.611 1.00 90.94 89 LYS A O 1
ATOM 721 N N . ILE A 1 90 ? 6.900 12.441 -14.807 1.00 90.94 90 ILE A N 1
ATOM 722 C CA . ILE A 1 90 ? 6.936 11.017 -15.122 1.00 90.94 90 ILE A CA 1
ATOM 723 C C . ILE A 1 90 ? 7.399 10.836 -16.563 1.00 90.94 90 ILE A C 1
ATOM 725 O O . ILE A 1 90 ? 6.949 11.527 -17.475 1.00 90.94 90 ILE A O 1
ATOM 729 N N . LEU A 1 91 ? 8.314 9.895 -16.747 1.00 88.38 91 LEU A N 1
ATOM 730 C CA . LEU A 1 91 ? 8.888 9.533 -18.030 1.00 88.38 91 LEU A CA 1
ATOM 731 C C . LEU A 1 91 ? 8.630 8.049 -18.297 1.00 88.38 91 LEU A C 1
ATOM 733 O O . LEU A 1 91 ? 8.501 7.247 -17.371 1.00 88.38 91 LEU A O 1
ATOM 737 N N . THR A 1 92 ? 8.581 7.686 -19.574 1.00 85.88 92 THR A N 1
ATOM 738 C CA . THR A 1 92 ? 8.480 6.294 -20.015 1.00 85.88 92 THR A CA 1
ATOM 739 C C . THR A 1 92 ? 9.785 5.922 -20.706 1.00 85.88 92 THR A C 1
ATOM 741 O O . THR A 1 92 ? 9.951 6.247 -21.884 1.00 85.88 92 THR A O 1
ATOM 744 N N . PRO A 1 93 ? 10.741 5.306 -19.990 1.00 78.69 93 PRO A N 1
ATOM 745 C CA . PRO A 1 93 ? 11.979 4.867 -20.610 1.00 78.69 93 PRO A CA 1
ATOM 746 C C . PRO A 1 93 ? 11.701 3.705 -21.570 1.00 78.69 93 PRO A C 1
ATOM 748 O O . PRO A 1 93 ? 10.681 3.016 -21.463 1.00 78.69 93 PRO A O 1
ATOM 751 N N . GLU A 1 94 ? 12.632 3.456 -22.492 1.00 70.75 94 GLU A N 1
ATOM 752 C CA . GLU A 1 94 ? 12.650 2.186 -23.219 1.00 70.75 94 GLU A CA 1
ATOM 753 C C . GLU A 1 94 ? 12.719 1.034 -22.210 1.00 70.75 94 GLU A C 1
ATOM 755 O O . GLU A 1 94 ? 13.377 1.145 -21.170 1.00 70.75 94 GLU A O 1
ATOM 760 N N . ALA A 1 95 ? 11.978 -0.044 -22.484 1.00 56.53 95 ALA A N 1
ATOM 761 C CA . ALA A 1 95 ? 11.817 -1.141 -21.540 1.00 56.53 95 ALA A CA 1
ATOM 762 C C . ALA A 1 95 ? 13.196 -1.639 -21.068 1.00 56.53 95 ALA A C 1
ATOM 764 O O . ALA A 1 95 ? 14.035 -1.963 -21.912 1.00 56.53 95 ALA A O 1
ATOM 765 N N . PRO A 1 96 ? 13.454 -1.689 -19.747 1.00 61.16 96 PRO A N 1
ATOM 766 C CA . PRO A 1 96 ? 14.736 -2.159 -19.257 1.00 61.16 96 PRO A CA 1
ATOM 767 C C . PRO A 1 96 ? 14.923 -3.624 -19.645 1.00 61.16 96 PRO A C 1
ATOM 769 O O . PRO A 1 96 ? 13.961 -4.393 -19.676 1.00 61.16 96 PRO A O 1
ATOM 772 N N . ASP A 1 97 ? 16.172 -4.001 -19.896 1.00 55.44 97 ASP A N 1
ATOM 773 C CA . ASP A 1 97 ? 16.555 -5.400 -20.030 1.00 55.44 97 ASP A CA 1
ATOM 774 C C . ASP A 1 97 ? 16.224 -6.135 -18.715 1.00 55.44 97 ASP A C 1
ATOM 776 O O . ASP A 1 97 ? 16.725 -5.780 -17.643 1.00 55.44 97 ASP A O 1
ATOM 780 N N . LEU A 1 98 ? 15.291 -7.089 -18.781 1.00 60.94 98 LEU A N 1
ATOM 781 C CA . LEU A 1 98 ? 14.734 -7.794 -17.620 1.00 60.94 98 LEU A CA 1
ATOM 782 C C . LEU A 1 98 ? 15.545 -9.041 -17.237 1.00 60.94 98 LEU A C 1
ATOM 784 O O . LEU A 1 98 ? 15.149 -9.750 -16.307 1.00 60.94 98 LEU A O 1
ATOM 788 N N . ASP A 1 99 ? 16.657 -9.315 -17.922 1.00 60.06 99 ASP A N 1
ATOM 789 C CA . ASP A 1 99 ? 17.407 -10.568 -17.792 1.00 60.06 99 ASP A CA 1
ATOM 790 C C . ASP A 1 99 ? 17.961 -10.828 -16.371 1.00 60.06 99 ASP A C 1
ATOM 792 O O . ASP A 1 99 ? 18.140 -11.985 -15.991 1.00 60.06 99 ASP A O 1
ATOM 796 N N . ASP A 1 100 ? 18.143 -9.790 -15.540 1.00 73.38 100 ASP A N 1
ATOM 797 C CA . ASP A 1 100 ? 18.591 -9.902 -14.132 1.00 73.38 100 ASP A CA 1
ATOM 798 C C . ASP A 1 100 ? 17.469 -9.655 -13.093 1.00 73.38 100 ASP A C 1
ATOM 800 O O . ASP A 1 100 ? 17.718 -9.457 -11.900 1.00 73.38 100 ASP A O 1
ATOM 804 N N . GLU A 1 101 ? 16.196 -9.637 -13.497 1.00 81.88 101 GLU A N 1
ATOM 805 C CA . GLU A 1 101 ? 15.106 -9.451 -12.534 1.00 81.88 101 GLU A CA 1
ATOM 806 C C . GLU A 1 101 ? 14.902 -10.698 -11.656 1.00 81.88 101 GLU A C 1
ATOM 808 O O . GLU A 1 101 ? 14.709 -11.813 -12.148 1.00 81.88 101 GLU A O 1
ATOM 813 N N . CYS A 1 102 ? 14.880 -10.518 -10.331 1.00 87.00 102 CYS A N 1
ATOM 814 C CA . CYS A 1 102 ? 14.613 -11.617 -9.408 1.00 87.00 102 CYS A CA 1
ATOM 815 C C . CYS A 1 102 ? 13.165 -12.136 -9.485 1.00 87.00 102 CYS A C 1
ATOM 817 O O . CYS A 1 102 ? 12.208 -11.409 -9.766 1.00 87.00 102 CYS A O 1
ATOM 819 N N . GLU A 1 103 ? 12.989 -13.412 -9.137 1.00 91.12 103 GLU A N 1
ATOM 820 C CA . GLU A 1 103 ? 11.706 -14.116 -9.249 1.00 91.12 103 GLU A CA 1
ATOM 821 C C . GLU A 1 103 ? 10.563 -13.461 -8.462 1.00 91.12 103 GLU A C 1
ATOM 823 O O . GLU A 1 103 ? 9.420 -13.451 -8.922 1.00 91.12 103 GLU A O 1
ATOM 828 N N . VAL A 1 104 ? 10.845 -12.855 -7.300 1.00 93.00 104 VAL A N 1
ATOM 829 C CA . VAL A 1 104 ? 9.796 -12.185 -6.515 1.00 93.00 104 VAL A CA 1
ATOM 830 C C . VAL A 1 104 ? 9.260 -10.931 -7.214 1.00 93.00 104 VAL A C 1
ATOM 832 O O . VAL A 1 104 ? 8.074 -10.638 -7.080 1.00 93.00 104 VAL A O 1
ATOM 835 N N . LEU A 1 105 ? 10.079 -10.213 -7.993 1.00 91.12 105 LEU A N 1
ATOM 836 C CA . LEU A 1 105 ? 9.626 -9.046 -8.757 1.00 91.12 105 LEU A CA 1
ATOM 837 C C . LEU A 1 105 ? 8.857 -9.453 -10.015 1.00 91.12 105 LEU A C 1
ATOM 839 O O . LEU A 1 105 ? 7.819 -8.855 -10.303 1.00 91.12 105 LEU A O 1
ATOM 843 N N . LYS A 1 106 ? 9.283 -10.523 -10.701 1.00 88.31 106 LYS A N 1
ATOM 844 C CA . LYS A 1 106 ? 8.507 -11.124 -11.800 1.00 88.31 106 LYS A CA 1
ATOM 845 C C . LYS A 1 106 ? 7.115 -11.539 -11.323 1.00 88.31 106 LYS A C 1
ATOM 847 O O . LYS A 1 106 ? 6.111 -11.193 -11.952 1.00 88.31 106 LYS A O 1
ATOM 852 N N . LEU A 1 107 ? 7.050 -12.226 -10.178 1.00 93.69 107 LEU A N 1
ATOM 853 C CA . LEU A 1 107 ? 5.794 -12.596 -9.533 1.00 93.69 107 LEU A CA 1
ATOM 854 C C . LEU A 1 107 ? 4.979 -11.356 -9.156 1.00 93.69 107 LEU A C 1
ATOM 856 O O . LEU A 1 107 ? 3.813 -11.268 -9.527 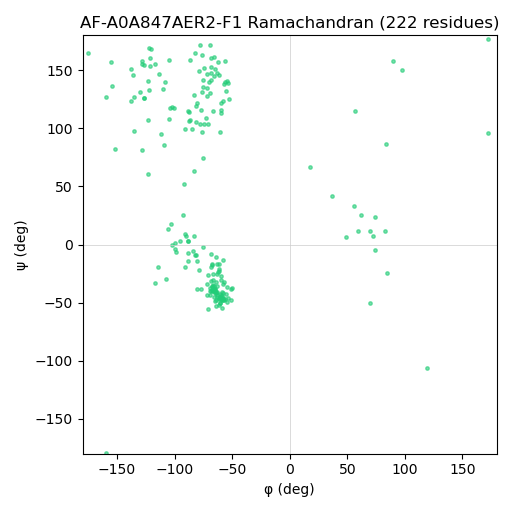1.00 93.69 107 LEU A O 1
ATOM 860 N N . ALA A 1 108 ? 5.587 -10.381 -8.476 1.00 93.12 108 ALA A N 1
ATOM 861 C CA . ALA A 1 108 ? 4.897 -9.166 -8.058 1.00 93.12 108 ALA A CA 1
ATOM 862 C C . ALA A 1 108 ? 4.298 -8.402 -9.240 1.00 93.12 108 ALA A C 1
ATOM 864 O O . ALA A 1 108 ? 3.149 -7.978 -9.164 1.00 93.12 108 ALA A O 1
ATOM 865 N N . ARG A 1 109 ? 5.023 -8.289 -10.359 1.00 92.25 109 ARG A N 1
ATOM 866 C CA . ARG A 1 109 ? 4.511 -7.679 -11.590 1.00 92.25 109 ARG A CA 1
ATOM 867 C C . ARG A 1 109 ? 3.282 -8.401 -12.115 1.00 92.25 109 ARG A C 1
ATOM 869 O O . ARG A 1 109 ? 2.308 -7.745 -12.474 1.00 92.25 109 ARG A O 1
ATOM 876 N N . ARG A 1 110 ? 3.326 -9.733 -12.179 1.00 91.88 110 ARG A N 1
ATOM 877 C CA . ARG A 1 110 ? 2.189 -10.535 -12.640 1.00 91.88 110 ARG A CA 1
ATOM 878 C C . ARG A 1 110 ? 0.978 -10.341 -11.728 1.00 91.88 110 ARG A C 1
ATOM 880 O O . ARG A 1 110 ? -0.091 -10.001 -12.214 1.00 91.88 110 ARG A O 1
ATOM 887 N N . GLU A 1 111 ? 1.161 -10.515 -10.423 1.00 94.88 111 GLU A N 1
ATOM 888 C CA . GLU A 1 111 ? 0.087 -10.425 -9.428 1.00 94.88 111 GLU A CA 1
ATOM 889 C C . GLU A 1 111 ? -0.520 -9.019 -9.350 1.00 94.88 111 GLU A C 1
ATOM 891 O O . GLU A 1 111 ? -1.737 -8.886 -9.291 1.00 94.88 111 GLU A O 1
ATOM 896 N N . LEU A 1 112 ? 0.302 -7.964 -9.406 1.00 93.00 112 LEU A N 1
ATOM 897 C CA . LEU A 1 112 ? -0.184 -6.582 -9.417 1.00 93.00 112 LEU A CA 1
ATOM 898 C C . LEU A 1 112 ? -0.943 -6.257 -10.701 1.00 93.00 112 LEU A C 1
ATOM 900 O O . LEU A 1 112 ? -1.969 -5.593 -10.628 1.00 93.00 112 LEU A O 1
ATOM 904 N N . ARG A 1 113 ? -0.492 -6.740 -11.866 1.00 91.00 113 ARG A N 1
ATOM 905 C CA . ARG A 1 113 ? -1.237 -6.561 -13.123 1.00 91.00 113 ARG A CA 1
ATOM 906 C C . ARG A 1 113 ? -2.595 -7.259 -13.083 1.00 91.00 113 ARG A C 1
ATOM 908 O O . ARG A 1 113 ? -3.576 -6.647 -13.480 1.00 91.00 113 ARG A O 1
ATOM 915 N N . LEU A 1 114 ? -2.652 -8.492 -12.571 1.00 91.44 114 LEU A N 1
ATOM 916 C CA . LEU A 1 114 ? -3.912 -9.221 -12.391 1.00 91.44 114 LEU A CA 1
ATOM 917 C C . LEU A 1 114 ? -4.841 -8.508 -11.399 1.00 91.44 114 LEU A C 1
ATOM 919 O O . LEU A 1 114 ? -6.018 -8.316 -11.681 1.00 91.44 114 LEU A O 1
ATOM 923 N N . TYR A 1 115 ? -4.309 -8.056 -10.262 1.00 94.12 115 TYR A N 1
ATOM 924 C CA . TYR A 1 115 ? -5.070 -7.271 -9.289 1.00 94.12 115 TYR A CA 1
ATOM 925 C C . TYR A 1 115 ? -5.639 -5.992 -9.920 1.00 94.12 115 TYR A C 1
ATOM 927 O O . TYR A 1 115 ? -6.832 -5.730 -9.793 1.00 94.12 115 TYR A O 1
ATOM 935 N N . LEU A 1 116 ? -4.810 -5.231 -10.648 1.00 91.50 116 LEU A N 1
ATOM 936 C CA . LEU A 1 116 ? -5.203 -3.984 -11.312 1.00 91.50 116 LEU A CA 1
ATOM 937 C C . LEU A 1 116 ? -6.189 -4.189 -12.473 1.00 91.50 116 LEU A C 1
ATOM 939 O O . LEU A 1 116 ? -6.840 -3.224 -12.860 1.00 91.50 116 LEU A O 1
ATOM 943 N N . SER A 1 117 ? -6.326 -5.412 -13.002 1.00 89.69 117 SER A N 1
ATOM 944 C CA . SER A 1 117 ? -7.387 -5.765 -13.957 1.00 89.69 117 SER A CA 1
ATOM 945 C C . SER A 1 117 ? -8.724 -6.137 -13.303 1.00 89.69 117 SER A C 1
ATOM 947 O O . SER A 1 117 ? -9.706 -6.310 -14.016 1.00 89.69 117 SER A O 1
ATOM 949 N N . GLY A 1 118 ? -8.780 -6.228 -11.971 1.00 89.19 118 GLY A N 1
ATOM 950 C CA . GLY A 1 118 ? -9.992 -6.552 -11.216 1.00 89.19 118 GLY A CA 1
ATOM 951 C C . GLY A 1 118 ? -10.191 -8.053 -10.981 1.00 89.19 118 GLY A C 1
ATOM 952 O O . GLY A 1 118 ? -9.619 -8.897 -11.667 1.00 89.19 118 GLY A O 1
ATOM 953 N N . GLY A 1 119 ? -10.983 -8.394 -9.958 1.00 85.38 119 GLY A N 1
ATOM 954 C CA . GLY A 1 119 ? -11.389 -9.772 -9.643 1.00 85.38 119 GLY A CA 1
ATOM 955 C C . GLY A 1 119 ? -10.282 -10.690 -9.107 1.00 85.38 119 GLY A C 1
ATOM 956 O O . GLY A 1 119 ? -10.479 -11.901 -9.033 1.00 85.38 119 GLY A O 1
ATOM 957 N N . HIS A 1 120 ? -9.119 -10.143 -8.735 1.00 91.56 120 HIS A N 1
ATOM 958 C CA . HIS A 1 120 ? -7.961 -10.924 -8.291 1.00 91.56 120 HIS A CA 1
ATOM 959 C C . HIS A 1 120 ? -7.451 -10.460 -6.928 1.00 91.56 120 HIS A C 1
ATOM 961 O O . HIS A 1 120 ? -7.101 -9.296 -6.748 1.00 91.56 120 HIS A O 1
ATOM 967 N N . GLU A 1 121 ? -7.341 -11.387 -5.977 1.00 91.31 121 GLU A N 1
ATOM 968 C CA . GLU A 1 121 ? -6.651 -11.142 -4.711 1.00 91.31 121 GLU A CA 1
ATOM 969 C C . GLU A 1 121 ? -5.143 -11.329 -4.864 1.00 91.31 121 GLU A C 1
ATOM 971 O O . GLU A 1 12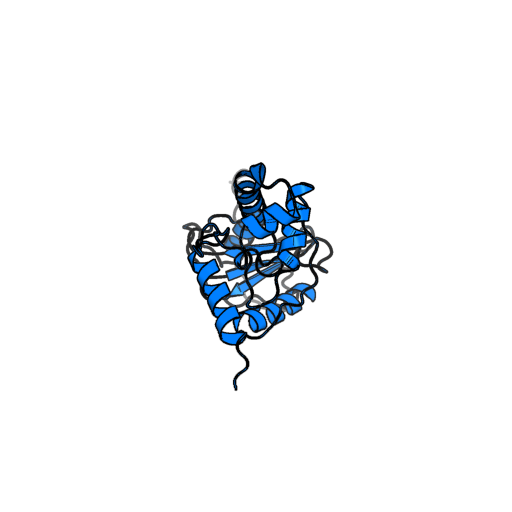1 ? -4.667 -12.367 -5.325 1.00 91.31 121 GLU A O 1
ATOM 976 N N . ILE A 1 122 ? -4.377 -10.333 -4.422 1.00 91.88 122 ILE A N 1
ATOM 977 C CA . ILE A 1 122 ? -2.926 -10.311 -4.590 1.00 91.88 122 ILE A CA 1
ATOM 978 C C . ILE A 1 122 ? -2.226 -11.381 -3.737 1.00 91.88 122 ILE A C 1
ATOM 980 O O . ILE A 1 122 ? -2.446 -11.480 -2.528 1.00 91.88 122 ILE A O 1
ATOM 984 N N . ARG A 1 123 ? -1.333 -12.172 -4.348 1.00 93.88 123 ARG A N 1
ATOM 985 C CA . ARG A 1 123 ? -0.581 -13.234 -3.656 1.00 93.88 123 ARG A CA 1
ATOM 986 C C . ARG A 1 123 ? 0.914 -13.107 -3.905 1.00 93.88 123 ARG A C 1
ATOM 988 O O . ARG A 1 123 ? 1.495 -13.800 -4.736 1.00 93.88 123 ARG A O 1
ATOM 995 N N . ILE A 1 124 ? 1.554 -12.221 -3.148 1.00 94.75 124 ILE A N 1
ATOM 996 C CA . ILE A 1 124 ? 2.988 -11.942 -3.264 1.00 94.75 124 ILE A CA 1
ATOM 997 C C . ILE A 1 124 ? 3.671 -12.196 -1.915 1.00 94.75 124 ILE A C 1
ATOM 999 O O . ILE A 1 124 ? 3.192 -11.697 -0.897 1.00 94.75 124 ILE A O 1
ATOM 1003 N N . PRO A 1 125 ? 4.809 -12.912 -1.860 1.00 97.75 125 PRO A N 1
ATOM 1004 C CA . PRO A 1 125 ? 5.622 -12.980 -0.654 1.00 97.75 125 PRO A CA 1
ATOM 1005 C C . PRO A 1 125 ? 6.101 -11.584 -0.248 1.00 97.75 125 PRO A C 1
ATOM 1007 O O . PRO A 1 125 ? 6.811 -10.919 -1.002 1.00 97.75 125 PRO A O 1
ATOM 1010 N N . TYR A 1 126 ? 5.768 -11.149 0.963 1.00 98.25 126 TYR A N 1
ATOM 1011 C CA . TYR A 1 126 ? 6.209 -9.865 1.501 1.00 98.25 126 TYR A CA 1
ATOM 1012 C C . TYR A 1 126 ? 6.880 -10.022 2.865 1.00 98.25 126 TYR A C 1
ATOM 1014 O O . TYR A 1 126 ? 6.668 -10.993 3.600 1.00 98.25 126 TYR A O 1
ATOM 1022 N N . LYS A 1 127 ? 7.757 -9.074 3.189 1.00 97.69 127 LYS A N 1
ATOM 1023 C CA . LYS A 1 127 ? 8.361 -8.933 4.509 1.00 97.69 127 LYS A CA 1
ATOM 1024 C C . LYS A 1 127 ? 7.430 -8.047 5.326 1.00 97.69 127 LYS A C 1
ATOM 1026 O O . LYS A 1 127 ? 7.270 -6.880 4.988 1.00 97.69 127 LYS A O 1
ATOM 1031 N N . PHE A 1 128 ? 6.833 -8.594 6.387 1.00 98.06 128 PHE A N 1
ATOM 1032 C CA . PHE A 1 128 ? 5.994 -7.794 7.276 1.00 98.06 128 PHE A CA 1
ATOM 1033 C C . PHE A 1 128 ? 6.794 -6.586 7.802 1.00 98.06 128 PHE A C 1
ATOM 1035 O O . PHE A 1 128 ? 7.959 -6.757 8.183 1.00 98.06 128 PHE A O 1
ATOM 1042 N N . PRO A 1 129 ? 6.228 -5.372 7.756 1.00 96.75 129 PRO A N 1
ATOM 1043 C CA . PRO A 1 129 ? 7.006 -4.164 7.955 1.00 96.75 129 PRO A CA 1
ATOM 1044 C C . PRO A 1 129 ? 7.402 -3.938 9.412 1.00 96.75 129 PRO A C 1
ATOM 1046 O O . PRO A 1 129 ? 6.721 -4.340 10.358 1.00 96.75 129 PRO A O 1
ATOM 1049 N N . GLU A 1 130 ? 8.526 -3.249 9.587 1.00 95.75 130 GLU A N 1
ATOM 1050 C CA . GLU A 1 130 ? 8.940 -2.764 10.898 1.00 95.75 130 GLU A CA 1
ATOM 1051 C C . GLU A 1 130 ? 8.166 -1.499 11.273 1.00 95.75 130 GLU A C 1
ATOM 1053 O O . GLU A 1 130 ? 7.778 -0.706 10.419 1.00 95.75 130 GLU A O 1
ATOM 1058 N N . GLY A 1 131 ? 7.943 -1.311 12.569 1.00 96.50 131 GLY A N 1
ATOM 1059 C CA . GLY A 1 131 ? 7.137 -0.222 13.105 1.00 96.50 131 GLY A CA 1
ATOM 1060 C C . GLY A 1 131 ? 6.916 -0.391 14.601 1.00 96.50 131 GLY A C 1
ATOM 1061 O O . GLY A 1 131 ? 7.329 -1.388 15.201 1.00 96.50 131 GLY A O 1
ATOM 1062 N N . THR A 1 132 ? 6.249 0.584 15.209 1.00 98.06 132 THR A N 1
ATOM 1063 C CA . THR A 1 132 ? 5.818 0.483 16.609 1.00 98.06 132 THR A CA 1
ATOM 1064 C C . THR A 1 132 ? 4.836 -0.678 16.789 1.00 98.06 132 THR A C 1
ATOM 1066 O O . THR A 1 132 ? 4.148 -1.068 15.845 1.00 98.06 132 THR A O 1
ATOM 1069 N N . ALA A 1 133 ? 4.713 -1.206 18.011 1.00 97.56 133 ALA A N 1
ATOM 1070 C CA . ALA A 1 133 ? 3.737 -2.260 18.310 1.00 97.56 133 ALA A CA 1
ATOM 1071 C C . ALA A 1 133 ? 2.304 -1.861 17.903 1.00 97.56 133 ALA A C 1
ATOM 1073 O O . ALA A 1 133 ? 1.553 -2.681 17.384 1.00 97.56 133 ALA A O 1
ATOM 1074 N N . PHE A 1 134 ? 1.954 -0.580 18.068 1.00 97.25 134 PHE A N 1
ATOM 1075 C CA . PHE A 1 134 ? 0.668 -0.044 17.626 1.00 97.25 134 PHE A CA 1
ATOM 1076 C C . PHE A 1 134 ? 0.512 -0.092 16.100 1.00 97.25 134 PHE A C 1
ATOM 1078 O O . PHE A 1 134 ? -0.496 -0.590 15.612 1.00 97.25 134 PHE A O 1
ATOM 1085 N N . GLN A 1 135 ? 1.513 0.370 15.341 1.00 98.19 135 GLN A N 1
ATOM 1086 C CA . GLN A 1 135 ? 1.482 0.315 13.874 1.00 98.19 135 GLN A CA 1
ATOM 1087 C C . GLN A 1 135 ? 1.342 -1.119 13.362 1.00 98.19 135 GLN A C 1
ATOM 1089 O O . GLN A 1 135 ? 0.466 -1.382 12.544 1.00 98.19 135 GLN A O 1
ATOM 1094 N N . LYS A 1 136 ? 2.150 -2.046 13.894 1.00 98.38 136 LYS A N 1
ATOM 1095 C CA . LYS A 1 136 ? 2.096 -3.466 13.522 1.00 98.38 136 LYS A CA 1
ATOM 1096 C C . LYS A 1 136 ? 0.700 -4.046 13.743 1.00 98.38 136 LYS A C 1
ATOM 1098 O O . LYS A 1 136 ? 0.143 -4.623 12.816 1.00 98.38 136 LYS A O 1
ATOM 1103 N N . ARG A 1 137 ? 0.090 -3.779 14.902 1.00 98.12 137 ARG A N 1
ATOM 1104 C CA . ARG A 1 137 ? -1.272 -4.233 15.208 1.00 98.12 137 ARG A CA 1
ATOM 1105 C C . ARG A 1 137 ? -2.323 -3.630 14.268 1.00 98.12 137 ARG A C 1
ATOM 1107 O O . ARG A 1 137 ? -3.203 -4.343 13.805 1.00 98.12 137 ARG A O 1
ATOM 1114 N N . VAL A 1 138 ? -2.221 -2.340 13.930 1.00 98.44 138 VAL A N 1
ATOM 1115 C CA . VAL A 1 138 ? -3.106 -1.706 12.930 1.00 98.44 138 VAL A CA 1
ATOM 1116 C C . VAL A 1 138 ? -2.983 -2.388 11.568 1.00 98.44 138 VAL A C 1
ATOM 1118 O O . VAL A 1 138 ? -3.994 -2.687 10.932 1.00 98.44 138 VAL A O 1
ATOM 1121 N N . TRP A 1 139 ? -1.758 -2.643 11.113 1.00 98.56 139 TRP A N 1
ATOM 1122 C CA . TRP A 1 139 ? -1.504 -3.296 9.831 1.00 98.56 139 TRP A CA 1
ATOM 1123 C C . TRP A 1 139 ? -2.016 -4.742 9.804 1.00 98.56 139 TRP A C 1
ATOM 1125 O O . TRP A 1 139 ? -2.629 -5.142 8.818 1.00 98.56 139 TRP A O 1
ATOM 1135 N N . GLU A 1 140 ? -1.842 -5.492 10.893 1.00 98.31 140 GLU A N 1
ATOM 1136 C CA . GLU A 1 140 ? -2.389 -6.845 11.065 1.00 98.31 140 GLU A CA 1
ATOM 1137 C C . GLU A 1 140 ? -3.918 -6.870 10.995 1.00 98.31 140 GLU A C 1
ATOM 1139 O O . GLU A 1 140 ? -4.476 -7.708 10.294 1.00 98.31 140 GLU A O 1
ATOM 1144 N N . GLU A 1 141 ? -4.611 -5.948 11.671 1.00 98.31 141 GLU A N 1
ATOM 1145 C CA . GLU A 1 141 ? -6.076 -5.861 11.576 1.00 98.31 141 GLU A CA 1
ATOM 1146 C C . GLU A 1 141 ? -6.536 -5.452 10.171 1.00 98.31 141 GLU A C 1
ATOM 1148 O O . GLU A 1 141 ? -7.533 -5.962 9.664 1.00 98.31 141 GLU A O 1
ATOM 1153 N N . THR A 1 142 ? -5.780 -4.581 9.501 1.00 98.12 142 THR A N 1
ATOM 1154 C CA . THR A 1 142 ? -6.094 -4.132 8.136 1.00 98.12 142 THR A CA 1
ATOM 1155 C C . THR A 1 142 ? -5.949 -5.261 7.114 1.00 98.12 142 THR A C 1
ATOM 1157 O O . THR A 1 142 ? -6.753 -5.355 6.190 1.00 98.12 142 THR A O 1
ATOM 1160 N N . LEU A 1 143 ? -4.977 -6.161 7.292 1.00 97.75 143 LEU A N 1
ATOM 1161 C CA . LEU A 1 143 ? -4.795 -7.347 6.442 1.00 97.75 143 LEU A CA 1
ATOM 1162 C C . LEU A 1 143 ? -5.992 -8.308 6.470 1.00 97.75 143 LEU A C 1
ATOM 1164 O O . LEU A 1 143 ? -6.152 -9.099 5.546 1.00 97.75 143 LEU A O 1
ATOM 1168 N N . LYS A 1 144 ? -6.835 -8.246 7.507 1.00 97.50 144 LYS A N 1
ATOM 1169 C CA . LYS A 1 144 ? -8.023 -9.101 7.637 1.00 97.50 144 LYS A CA 1
ATOM 1170 C C . LYS A 1 144 ? -9.219 -8.594 6.833 1.00 97.50 144 LYS A C 1
ATOM 1172 O O . LYS A 1 144 ? -10.225 -9.294 6.770 1.00 97.50 144 LYS A O 1
ATOM 1177 N N . ILE A 1 145 ? -9.152 -7.387 6.263 1.00 97.25 145 ILE A N 1
ATOM 1178 C CA . ILE A 1 145 ? -10.256 -6.810 5.489 1.00 97.25 145 ILE A CA 1
ATOM 1179 C C . ILE A 1 145 ? -10.278 -7.473 4.102 1.00 97.25 145 ILE A C 1
ATOM 1181 O O . ILE A 1 145 ? -9.312 -7.285 3.359 1.00 97.25 145 ILE A O 1
ATOM 1185 N N . PRO A 1 146 ? -11.335 -8.221 3.726 1.00 95.44 146 PRO A N 1
ATOM 1186 C CA . PRO A 1 146 ? -11.394 -8.932 2.445 1.00 95.44 146 PRO A CA 1
ATOM 1187 C C . PRO A 1 146 ? -11.423 -7.999 1.231 1.00 95.44 146 PRO A C 1
ATOM 1189 O O . PRO A 1 146 ? -11.764 -6.821 1.352 1.00 95.44 146 PRO A O 1
ATOM 1192 N N . TYR A 1 147 ? -11.101 -8.537 0.053 1.00 95.44 147 TYR A N 1
ATOM 1193 C CA . TYR A 1 147 ? -11.281 -7.835 -1.219 1.00 95.44 147 TYR A CA 1
ATOM 1194 C C . TYR A 1 147 ? -12.739 -7.403 -1.411 1.00 95.44 147 TYR A C 1
ATOM 1196 O O . TYR A 1 147 ? -13.663 -8.146 -1.080 1.00 95.44 147 TYR A O 1
ATOM 1204 N N . GLY A 1 148 ? -12.948 -6.181 -1.907 1.00 95.00 148 GLY A N 1
ATOM 1205 C CA . GLY A 1 148 ? -14.288 -5.633 -2.144 1.00 95.00 148 GLY A CA 1
ATOM 1206 C C . GLY A 1 148 ? -15.053 -5.255 -0.872 1.00 95.00 148 GLY A C 1
ATOM 1207 O O . GLY A 1 148 ? -16.231 -4.916 -0.940 1.00 95.00 148 GLY A O 1
ATOM 1208 N N . SER A 1 149 ? -14.404 -5.303 0.295 1.00 94.75 149 SER A N 1
ATOM 1209 C CA . SER A 1 149 ? -14.989 -4.934 1.587 1.00 94.75 149 SER A CA 1
ATOM 1210 C C . SER A 1 149 ? -14.273 -3.736 2.201 1.00 94.75 149 SER A C 1
ATOM 1212 O O . SER A 1 149 ? -13.095 -3.493 1.942 1.00 94.75 149 SER A O 1
ATOM 1214 N N . VAL A 1 150 ? -14.974 -3.008 3.071 1.00 96.12 150 VAL A N 1
ATOM 1215 C CA . VAL A 1 150 ? -14.421 -1.852 3.787 1.00 96.12 150 VAL A CA 1
ATOM 1216 C C . VAL A 1 150 ? -14.647 -1.951 5.291 1.00 96.12 150 VAL A C 1
ATOM 1218 O O . VAL A 1 150 ? -15.579 -2.604 5.765 1.00 96.12 150 VAL A O 1
ATOM 1221 N N . LYS A 1 151 ? -13.788 -1.268 6.044 1.00 96.75 151 LYS A N 1
ATOM 1222 C CA . LYS A 1 151 ? -13.957 -0.981 7.473 1.00 96.75 151 LYS A CA 1
ATOM 1223 C C . LYS A 1 151 ? -13.774 0.503 7.721 1.00 96.75 151 LYS A C 1
ATOM 1225 O O . LYS A 1 151 ? -13.131 1.195 6.935 1.00 96.75 151 LYS A O 1
ATOM 1230 N N . THR A 1 152 ? -14.309 1.007 8.821 1.00 96.62 152 THR A N 1
ATOM 1231 C CA . THR A 1 152 ? -14.031 2.380 9.239 1.00 96.62 152 THR A CA 1
ATOM 1232 C C . THR A 1 152 ? -12.763 2.457 10.090 1.00 96.62 152 THR A C 1
ATOM 1234 O O . THR A 1 152 ? -12.339 1.474 10.703 1.00 96.62 152 THR A O 1
ATOM 1237 N N . TYR A 1 153 ? -12.155 3.643 10.183 1.00 96.56 153 TYR A N 1
ATOM 1238 C CA . TYR A 1 153 ? -11.079 3.879 11.157 1.00 96.56 153 TYR A CA 1
ATOM 1239 C C . TYR A 1 153 ? -11.525 3.590 12.600 1.00 96.56 153 TYR A C 1
ATOM 1241 O O . TYR A 1 153 ? -10.703 3.170 13.413 1.00 96.56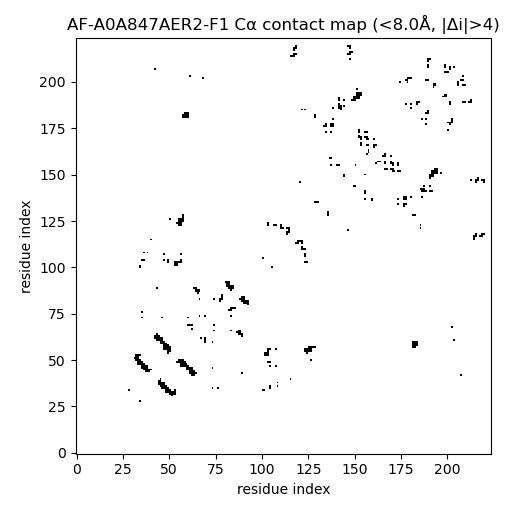 153 TYR A O 1
ATOM 1249 N N . ALA A 1 154 ? -12.806 3.818 12.914 1.00 95.31 154 ALA A N 1
ATOM 1250 C CA . ALA A 1 154 ? -13.379 3.522 14.222 1.00 95.31 154 ALA A CA 1
ATOM 1251 C C . ALA A 1 154 ? -13.481 2.008 14.460 1.00 95.31 154 ALA A C 1
ATOM 1253 O O . ALA A 1 154 ? -13.099 1.558 15.533 1.00 95.31 154 ALA A O 1
ATOM 1254 N N . ASP A 1 155 ? -13.861 1.221 13.448 1.00 96.12 155 ASP A N 1
ATOM 1255 C CA . ASP A 1 155 ? -13.949 -0.243 13.565 1.00 96.12 155 ASP A CA 1
ATOM 1256 C C . ASP A 1 155 ? -12.596 -0.844 13.975 1.00 96.12 155 ASP A C 1
ATOM 1258 O O . ASP A 1 155 ? -12.510 -1.667 14.884 1.00 96.12 155 ASP A O 1
ATOM 1262 N N . ILE A 1 156 ? -11.510 -0.405 13.326 1.00 97.25 156 ILE A N 1
ATOM 1263 C CA . ILE A 1 156 ? -10.152 -0.858 13.661 1.00 97.25 156 ILE A CA 1
ATOM 1264 C C . ILE A 1 156 ? -9.734 -0.332 15.038 1.00 97.25 156 ILE A C 1
ATOM 1266 O O . ILE A 1 156 ? -9.107 -1.052 15.818 1.00 97.25 156 ILE A O 1
ATOM 1270 N N . ALA A 1 157 ? -10.074 0.920 15.354 1.00 96.88 157 ALA A N 1
ATOM 1271 C CA . ALA A 1 157 ? -9.765 1.517 16.646 1.00 96.88 157 ALA A CA 1
ATOM 1272 C C . ALA A 1 157 ? -10.400 0.741 17.807 1.00 96.88 157 ALA A C 1
ATOM 1274 O O . ALA A 1 157 ? -9.705 0.484 18.785 1.00 96.88 157 ALA A O 1
ATOM 1275 N N . GLU A 1 158 ? -11.659 0.322 17.679 1.00 95.88 158 GLU A N 1
ATOM 1276 C CA . GLU A 1 158 ? -12.387 -0.446 18.697 1.00 95.88 158 GLU A CA 1
ATOM 1277 C C . GLU A 1 158 ? -11.797 -1.846 18.909 1.00 95.88 158 GLU A C 1
ATOM 1279 O O . GLU A 1 158 ? -11.723 -2.325 20.041 1.00 95.88 158 GLU A O 1
ATOM 1284 N N . ILE A 1 159 ? -11.296 -2.490 17.849 1.00 95.62 159 ILE A N 1
ATOM 1285 C CA . ILE A 1 159 ? -10.595 -3.781 17.958 1.00 95.62 159 ILE A CA 1
ATOM 1286 C C . ILE A 1 159 ? -9.276 -3.626 18.733 1.00 95.62 159 ILE A C 1
ATOM 1288 O O . ILE A 1 159 ? -8.883 -4.491 19.522 1.00 95.62 159 ILE A O 1
ATOM 1292 N N . ILE A 1 160 ? -8.561 -2.523 18.505 1.00 94.19 160 ILE A N 1
ATOM 1293 C CA . ILE A 1 160 ? -7.248 -2.283 19.114 1.00 94.19 160 ILE A CA 1
ATOM 1294 C C . ILE A 1 160 ? -7.380 -1.764 20.550 1.00 94.19 160 ILE A C 1
ATOM 1296 O O . ILE A 1 160 ? -6.596 -2.163 21.420 1.00 94.19 160 ILE A O 1
ATOM 1300 N N . GLN A 1 161 ? -8.366 -0.903 20.791 1.00 93.56 161 GLN A N 1
ATOM 1301 C CA . GLN A 1 161 ? -8.693 -0.273 22.063 1.00 93.56 161 GLN A CA 1
ATOM 1302 C C . GLN A 1 161 ? -10.218 -0.336 22.290 1.00 93.56 161 GLN A C 1
ATOM 1304 O O . GLN A 1 161 ? -10.936 0.532 21.797 1.00 93.56 161 GLN A O 1
ATOM 1309 N N . PRO A 1 162 ? -10.711 -1.320 23.064 1.00 90.19 162 PRO A N 1
ATOM 1310 C CA . PRO A 1 162 ? -12.147 -1.518 23.303 1.00 90.19 162 PRO A CA 1
ATOM 1311 C C . PRO A 1 162 ? -12.832 -0.429 24.147 1.00 90.19 162 PRO A C 1
ATOM 1313 O O . PRO A 1 162 ? -14.053 -0.445 24.305 1.00 90.19 162 PRO A O 1
ATOM 1316 N N . ASP A 1 163 ? -12.065 0.497 24.723 1.00 92.38 163 ASP A N 1
ATOM 1317 C CA . ASP A 1 163 ? -12.588 1.646 25.463 1.00 92.38 163 ASP A CA 1
ATOM 1318 C C . ASP A 1 163 ? -13.237 2.674 24.515 1.00 92.38 163 ASP A C 1
ATOM 1320 O O . ASP A 1 163 ? -12.548 3.440 23.830 1.00 92.38 163 ASP A O 1
ATOM 1324 N N . LYS A 1 164 ? -14.577 2.691 24.499 1.00 87.69 164 LYS A N 1
ATOM 1325 C CA . LYS A 1 164 ? -15.397 3.508 23.588 1.00 87.69 164 LYS A CA 1
ATOM 1326 C C . LYS A 1 164 ? -15.151 5.010 23.718 1.00 87.69 164 LYS A C 1
ATOM 1328 O O . LYS A 1 164 ? -15.224 5.725 22.718 1.00 87.69 164 LYS A O 1
ATOM 1333 N N . ASP A 1 165 ? -14.790 5.490 24.906 1.00 93.00 165 ASP A N 1
ATOM 1334 C CA . ASP A 1 165 ? -14.518 6.914 25.129 1.00 93.00 165 ASP A CA 1
ATOM 1335 C C . ASP A 1 165 ? -13.245 7.367 24.394 1.00 93.00 165 ASP A C 1
ATOM 1337 O O . ASP A 1 165 ? -13.052 8.551 24.102 1.00 93.00 165 ASP A O 1
ATOM 1341 N N . LYS A 1 166 ? -12.374 6.417 24.027 1.00 92.31 166 LYS A N 1
ATOM 1342 C CA . LYS A 1 166 ? -11.127 6.670 23.297 1.00 92.31 166 LYS A CA 1
ATOM 1343 C C . LYS A 1 166 ? -11.240 6.423 21.795 1.00 92.31 166 LYS A C 1
ATOM 1345 O O . LYS A 1 166 ? -10.299 6.780 21.079 1.00 92.31 166 LYS A O 1
ATOM 1350 N N . THR A 1 167 ? -12.360 5.898 21.286 1.00 92.06 167 THR A N 1
ATOM 1351 C CA . THR A 1 167 ? -12.514 5.510 19.870 1.00 92.06 167 THR A CA 1
ATOM 1352 C C . THR A 1 167 ? -12.160 6.645 18.913 1.00 92.06 167 THR A C 1
ATOM 1354 O O . THR A 1 167 ? -11.380 6.446 17.986 1.00 92.06 167 THR A O 1
ATOM 1357 N N . GLY A 1 168 ? -12.636 7.872 19.153 1.00 91.06 168 GLY A N 1
ATOM 1358 C CA . GLY A 1 168 ? -12.346 9.007 18.268 1.00 91.06 168 GLY A CA 1
ATOM 1359 C C . GLY A 1 168 ? -10.860 9.397 18.220 1.00 91.06 168 GLY A C 1
ATOM 1360 O O . GLY A 1 168 ? -10.330 9.733 17.158 1.00 91.06 168 GLY A O 1
ATOM 1361 N N . GLN A 1 169 ? -10.158 9.339 19.358 1.00 93.94 169 GLN A N 1
ATOM 1362 C CA . GLN A 1 169 ? -8.709 9.571 19.411 1.00 93.94 169 GLN A CA 1
ATOM 1363 C C . GLN A 1 169 ? -7.952 8.432 18.720 1.00 93.94 169 GLN A C 1
ATOM 1365 O O . GLN A 1 169 ? -7.034 8.688 17.936 1.00 93.94 169 GLN A O 1
ATOM 1370 N N . MET A 1 170 ? -8.362 7.192 18.978 1.00 96.06 170 MET A N 1
ATOM 1371 C CA . MET A 1 170 ? -7.738 5.998 18.420 1.00 96.06 170 MET A CA 1
ATOM 1372 C C . MET A 1 170 ? -7.951 5.898 16.910 1.00 96.06 170 MET A C 1
ATOM 1374 O O . MET A 1 170 ? -7.002 5.586 16.204 1.00 96.06 170 MET A O 1
ATOM 1378 N N . ALA A 1 171 ? -9.108 6.295 16.377 1.00 95.62 171 ALA A N 1
ATOM 1379 C CA . ALA A 1 171 ? -9.359 6.361 14.936 1.00 95.62 171 ALA A CA 1
ATOM 1380 C C . ALA A 1 171 ? -8.370 7.299 14.218 1.00 95.62 171 ALA A C 1
ATOM 1382 O O . ALA A 1 171 ? -7.827 6.958 13.165 1.00 95.62 171 ALA A O 1
ATOM 1383 N N . ARG A 1 172 ? -8.045 8.458 14.814 1.00 94.38 172 ARG A N 1
ATOM 1384 C CA . ARG A 1 172 ? -6.999 9.353 14.279 1.00 94.38 172 ARG A CA 1
ATOM 1385 C C . ARG A 1 172 ? -5.609 8.716 14.341 1.00 94.38 172 ARG A C 1
ATOM 1387 O O . ARG A 1 172 ? -4.820 8.881 13.410 1.00 94.38 172 ARG A O 1
ATOM 1394 N N . ALA A 1 173 ? -5.304 7.991 15.417 1.00 96.19 173 ALA A N 1
ATOM 1395 C CA . ALA A 1 173 ? -4.042 7.264 15.551 1.00 96.19 173 ALA A CA 1
ATOM 1396 C C . ALA A 1 173 ? -3.920 6.133 14.512 1.00 96.19 173 ALA A C 1
ATOM 1398 O O . ALA A 1 173 ? -2.873 6.006 13.879 1.00 96.19 173 ALA A O 1
ATOM 1399 N N . VAL A 1 174 ? -5.000 5.383 14.267 1.00 97.12 174 VAL A N 1
ATOM 1400 C CA . VAL A 1 174 ? -5.102 4.379 13.196 1.00 97.12 174 VAL A CA 1
ATOM 1401 C C . VAL A 1 174 ? -4.836 5.029 11.839 1.00 97.12 174 VAL A C 1
ATOM 1403 O O . VAL A 1 174 ? -4.001 4.536 11.086 1.00 97.12 174 VAL A O 1
ATOM 1406 N N . GLY A 1 175 ? -5.456 6.178 11.546 1.00 95.44 175 GLY A N 1
ATOM 1407 C CA . GLY A 1 175 ? -5.210 6.919 10.304 1.00 95.44 175 GLY A CA 1
ATOM 1408 C C . GLY A 1 175 ? -3.732 7.264 10.087 1.00 95.44 175 GLY A C 1
ATOM 1409 O O . GLY A 1 175 ? -3.201 7.055 8.998 1.00 95.44 175 GLY A O 1
ATOM 1410 N N . ARG A 1 176 ? -3.031 7.707 11.139 1.00 95.38 176 ARG A N 1
ATOM 1411 C CA . ARG A 1 176 ? -1.579 7.964 11.086 1.00 95.38 176 ARG A CA 1
ATOM 1412 C C . ARG A 1 176 ? -0.756 6.689 10.891 1.00 95.38 176 ARG A C 1
ATOM 1414 O O . ARG A 1 176 ? 0.215 6.707 10.141 1.00 95.38 176 ARG A O 1
ATOM 1421 N N . ALA A 1 177 ? -1.132 5.588 11.539 1.00 96.44 177 ALA A N 1
ATOM 1422 C CA . ALA A 1 177 ? -0.462 4.301 11.356 1.00 96.44 177 ALA A CA 1
ATOM 1423 C C . ALA A 1 177 ? -0.628 3.762 9.924 1.00 96.44 177 ALA A C 1
ATOM 1425 O O . ALA A 1 177 ? 0.326 3.238 9.352 1.00 96.44 177 ALA A O 1
ATOM 1426 N N . LEU A 1 178 ? -1.804 3.946 9.319 1.00 96.69 178 LEU A N 1
ATOM 1427 C CA . LEU A 1 178 ? -2.075 3.566 7.931 1.00 96.69 178 LEU A CA 1
ATOM 1428 C C . LEU A 1 178 ? -1.378 4.473 6.915 1.00 96.69 178 LEU A C 1
ATOM 1430 O O . LEU A 1 178 ? -0.933 3.980 5.883 1.00 96.69 178 LEU A O 1
ATOM 1434 N N . ALA A 1 179 ? -1.219 5.766 7.211 1.00 93.50 179 ALA A N 1
ATOM 1435 C CA . ALA A 1 179 ? -0.417 6.671 6.386 1.00 93.50 179 ALA A CA 1
ATOM 1436 C C . ALA A 1 179 ? 1.071 6.268 6.345 1.00 93.50 179 ALA A C 1
ATOM 1438 O O . ALA A 1 179 ? 1.758 6.561 5.375 1.00 93.50 179 ALA A O 1
ATOM 1439 N N . ALA A 1 180 ? 1.552 5.567 7.376 1.00 94.44 180 ALA A N 1
ATOM 1440 C CA . ALA A 1 180 ? 2.909 5.029 7.455 1.00 94.44 180 ALA A CA 1
ATOM 1441 C C . ALA A 1 180 ? 3.044 3.600 6.893 1.00 94.44 180 ALA A C 1
ATOM 1443 O O . ALA A 1 180 ? 4.078 2.971 7.103 1.00 94.44 180 ALA A O 1
ATOM 1444 N N . ASN A 1 181 ? 2.012 3.059 6.235 1.00 96.62 181 ASN A N 1
ATOM 1445 C CA . ASN A 1 181 ? 2.046 1.725 5.641 1.00 96.62 181 ASN A CA 1
ATOM 1446 C C . ASN A 1 181 ? 3.043 1.670 4.463 1.00 96.62 181 ASN A C 1
ATOM 1448 O O . ASN A 1 181 ? 2.784 2.302 3.439 1.00 96.62 181 ASN A O 1
ATOM 1452 N N . PRO A 1 182 ? 4.135 0.888 4.548 1.00 96.44 182 PRO A N 1
ATOM 1453 C CA . PRO A 1 182 ? 5.107 0.778 3.461 1.00 96.44 182 PRO A CA 1
ATOM 1454 C C . PRO A 1 182 ? 4.688 -0.214 2.366 1.00 96.44 182 PRO A C 1
ATOM 1456 O O . PRO A 1 182 ? 5.357 -0.299 1.342 1.00 96.44 182 PRO A O 1
ATOM 1459 N N . LEU A 1 183 ? 3.623 -0.992 2.574 1.00 97.50 183 LEU A N 1
ATOM 1460 C CA . LEU A 1 183 ? 3.120 -1.999 1.640 1.00 97.50 183 LEU A CA 1
ATOM 1461 C C . LEU A 1 183 ? 1.649 -1.713 1.292 1.00 97.50 183 LEU A C 1
ATOM 1463 O O . LEU A 1 183 ? 0.786 -2.542 1.589 1.00 97.50 183 LEU A O 1
ATOM 1467 N N . PRO A 1 184 ? 1.313 -0.554 0.694 1.00 96.56 184 PRO A N 1
ATOM 1468 C CA . PRO A 1 184 ? -0.031 -0.330 0.168 1.00 96.56 184 PRO A CA 1
ATOM 1469 C C . PRO A 1 184 ? -0.404 -1.429 -0.842 1.00 96.56 184 PRO A C 1
ATOM 1471 O O . PRO A 1 184 ? 0.473 -2.090 -1.399 1.00 96.56 184 PRO A O 1
ATOM 1474 N N . ILE A 1 185 ? -1.705 -1.636 -1.075 1.00 96.44 185 ILE A N 1
ATOM 1475 C CA . ILE A 1 185 ? -2.283 -2.748 -1.861 1.00 96.44 185 ILE A CA 1
ATOM 1476 C C . ILE A 1 185 ? -2.150 -4.111 -1.158 1.00 96.44 185 ILE A C 1
ATOM 1478 O O . ILE A 1 185 ? -3.156 -4.793 -0.992 1.00 96.44 185 ILE A O 1
ATOM 1482 N N . ILE A 1 186 ? -0.953 -4.492 -0.693 1.00 97.44 186 ILE A N 1
ATOM 1483 C CA . ILE A 1 186 ? -0.738 -5.739 0.066 1.00 97.44 186 ILE A CA 1
ATOM 1484 C C . ILE A 1 186 ? -1.358 -5.633 1.465 1.00 97.44 186 ILE A C 1
ATOM 1486 O O . ILE A 1 186 ? -2.177 -6.465 1.837 1.00 97.44 186 ILE A O 1
ATOM 1490 N N . ILE A 1 187 ? -0.982 -4.609 2.239 1.00 97.94 187 ILE A N 1
ATOM 1491 C CA . ILE A 1 187 ? -1.725 -4.163 3.420 1.00 97.94 187 ILE A CA 1
ATOM 1492 C C . ILE A 1 187 ? -2.768 -3.169 2.887 1.00 97.94 187 ILE A C 1
ATOM 1494 O O . ILE A 1 187 ? -2.392 -2.059 2.484 1.00 97.94 187 ILE A O 1
ATOM 1498 N N . PRO A 1 188 ? -4.060 -3.539 2.837 1.00 97.06 188 PRO A N 1
ATOM 1499 C CA . PRO A 1 188 ? -5.055 -2.840 2.030 1.00 97.06 188 PRO A CA 1
ATOM 1500 C C . PRO A 1 188 ? -5.604 -1.601 2.754 1.00 97.06 188 PRO A C 1
ATOM 1502 O O . PRO A 1 188 ? -6.784 -1.502 3.079 1.00 97.06 188 PRO A O 1
ATOM 1505 N N . CYS A 1 189 ? -4.739 -0.623 3.033 1.00 96.75 189 CYS A N 1
ATOM 1506 C CA . CYS A 1 189 ? -5.117 0.600 3.745 1.00 96.75 189 CYS A CA 1
ATOM 1507 C C . CYS A 1 189 ? -6.140 1.464 2.985 1.00 96.75 189 CYS A C 1
ATOM 1509 O O . CYS A 1 189 ? -6.798 2.304 3.601 1.00 96.75 189 CYS A O 1
ATOM 1511 N N . HIS A 1 190 ? -6.321 1.246 1.675 1.00 96.62 190 HIS A N 1
ATOM 1512 C CA . HIS A 1 190 ? -7.391 1.866 0.886 1.00 96.62 190 HIS A CA 1
ATOM 1513 C C . HIS A 1 190 ? -8.786 1.381 1.302 1.00 96.62 190 HIS A C 1
ATOM 1515 O O . HIS A 1 190 ? -9.734 2.152 1.185 1.00 96.62 190 HIS A O 1
ATOM 1521 N N . ARG A 1 191 ? -8.906 0.177 1.885 1.00 96.88 191 ARG A N 1
ATOM 1522 C CA . ARG A 1 191 ? -10.168 -0.397 2.395 1.00 96.88 191 ARG A CA 1
ATOM 1523 C C . ARG A 1 191 ? -10.643 0.206 3.724 1.00 96.88 191 ARG A C 1
ATOM 1525 O O . ARG A 1 191 ? -11.693 -0.180 4.233 1.00 96.88 191 ARG A O 1
ATOM 1532 N N . VAL A 1 192 ? -9.887 1.139 4.309 1.00 97.19 192 VAL A N 1
ATOM 1533 C CA . VAL A 1 192 ? -10.242 1.795 5.577 1.00 97.19 192 VAL A CA 1
ATOM 1534 C C . VAL A 1 192 ? -10.759 3.204 5.316 1.00 97.19 192 VAL A C 1
ATOM 1536 O O . VAL A 1 192 ? -10.010 4.045 4.827 1.00 97.19 192 VAL A O 1
ATOM 1539 N N . ILE A 1 193 ? -12.016 3.492 5.652 1.00 95.88 193 ILE A N 1
ATOM 1540 C CA . ILE A 1 193 ? -12.701 4.753 5.310 1.00 95.88 193 ILE A CA 1
ATOM 1541 C C . ILE A 1 193 ? -13.186 5.532 6.544 1.00 95.88 193 ILE A C 1
ATOM 1543 O O . ILE A 1 193 ? -13.162 5.040 7.674 1.00 95.88 193 ILE A O 1
ATOM 1547 N N . GLY A 1 194 ? -13.604 6.786 6.346 1.00 93.38 194 GLY A N 1
ATOM 1548 C CA . GLY A 1 194 ? -14.241 7.582 7.397 1.00 93.38 194 GLY A CA 1
ATOM 1549 C C . GLY A 1 194 ? -15.589 6.994 7.824 1.00 93.38 194 GLY A C 1
ATOM 1550 O O . GLY A 1 194 ? -16.286 6.373 7.026 1.00 93.38 194 GLY A O 1
ATOM 1551 N N . SER A 1 195 ? -15.987 7.213 9.078 1.00 87.25 195 SER A N 1
ATOM 1552 C CA . SER A 1 195 ? -17.249 6.690 9.633 1.00 87.25 195 SER A CA 1
ATOM 1553 C C . SER A 1 195 ? -18.502 7.223 8.926 1.00 87.25 195 SER A C 1
ATOM 1555 O O . SER A 1 195 ? -19.542 6.580 8.933 1.00 87.25 195 SER A O 1
ATOM 1557 N N . ASN A 1 196 ? -18.395 8.380 8.279 1.00 84.94 196 ASN A N 1
ATOM 1558 C CA . ASN A 1 196 ? -19.420 8.989 7.433 1.00 84.94 196 ASN A CA 1
ATOM 1559 C C . ASN A 1 196 ? -19.261 8.617 5.947 1.00 84.94 196 ASN A C 1
ATOM 1561 O O . ASN A 1 196 ? -19.654 9.386 5.077 1.00 84.94 196 ASN A O 1
ATOM 1565 N N . GLN A 1 197 ? -18.629 7.473 5.663 1.00 79.06 197 GLN A N 1
ATOM 1566 C CA . GLN A 1 197 ? -18.328 6.957 4.321 1.00 79.06 197 GLN A CA 1
ATOM 1567 C C . GLN A 1 197 ? -17.457 7.881 3.456 1.00 79.06 197 GLN A C 1
ATOM 1569 O O . GLN A 1 197 ? -17.272 7.639 2.267 1.00 79.06 197 GLN A O 1
ATOM 1574 N N . MET A 1 198 ? -16.861 8.920 4.047 1.00 83.06 198 MET A N 1
ATOM 1575 C CA . MET A 1 198 ? -15.964 9.805 3.319 1.00 83.06 198 MET A CA 1
ATOM 1576 C C . MET A 1 198 ? -14.610 9.138 3.081 1.00 83.06 198 MET A C 1
ATOM 1578 O O . MET A 1 198 ? -13.981 8.589 3.998 1.00 83.06 198 MET A O 1
ATOM 1582 N N . LEU A 1 199 ? -14.117 9.273 1.852 1.00 85.25 199 LEU A N 1
ATOM 1583 C CA . LEU A 1 199 ? -12.742 8.954 1.505 1.00 85.25 199 LEU A CA 1
ATOM 1584 C C . LEU A 1 199 ? -11.835 10.076 2.008 1.00 85.25 199 LEU A C 1
ATOM 1586 O O . LEU A 1 199 ? -11.667 11.118 1.385 1.00 85.25 199 LEU A O 1
ATOM 1590 N N . ILE A 1 200 ? -11.262 9.855 3.184 1.00 82.69 200 ILE A N 1
ATOM 1591 C CA . ILE A 1 200 ? -10.254 10.732 3.777 1.00 82.69 200 ILE A CA 1
ATOM 1592 C C . ILE A 1 200 ? -8.923 9.993 3.838 1.00 82.69 200 ILE A C 1
ATOM 1594 O O . ILE A 1 200 ? -8.927 8.780 4.041 1.00 82.69 200 ILE A O 1
ATOM 1598 N N . GLY A 1 201 ? -7.817 10.728 3.682 1.00 75.12 201 GLY A N 1
ATOM 1599 C CA . GLY A 1 201 ? -6.449 10.286 3.976 1.00 75.12 201 GLY A CA 1
ATOM 1600 C C . GLY A 1 201 ? -5.974 9.021 3.245 1.00 75.12 201 GLY A C 1
ATOM 1601 O O . GLY A 1 201 ? -6.420 7.906 3.519 1.00 75.12 201 GLY A O 1
ATOM 1602 N N . PHE A 1 202 ? -4.980 9.167 2.371 1.00 85.31 202 PHE A N 1
ATOM 1603 C CA . PHE A 1 202 ? -4.291 8.037 1.751 1.00 85.31 202 PHE A CA 1
ATOM 1604 C C . PHE A 1 202 ? -2.880 8.443 1.335 1.00 85.31 202 PHE A C 1
ATOM 1606 O O . PHE A 1 202 ? -2.708 9.517 0.764 1.00 85.31 202 PHE A O 1
ATOM 1613 N N . GLY A 1 203 ? -1.883 7.592 1.600 1.00 79.88 203 GLY A N 1
ATOM 1614 C CA . GLY A 1 203 ? -0.481 7.898 1.286 1.00 79.88 203 GLY A CA 1
ATOM 1615 C C . GLY A 1 203 ? -0.222 8.145 -0.205 1.00 79.88 203 GLY A C 1
ATOM 1616 O O . GLY A 1 203 ? 0.680 8.897 -0.542 1.00 79.88 203 GLY A O 1
ATOM 1617 N N . GLY A 1 204 ? -1.040 7.562 -1.087 1.00 81.44 204 GLY A N 1
ATOM 1618 C CA . GLY A 1 204 ? -0.987 7.784 -2.536 1.00 81.44 204 GLY A CA 1
ATOM 1619 C C . GLY A 1 204 ? -1.938 8.852 -3.085 1.00 81.44 204 GLY A C 1
ATOM 1620 O O . GLY A 1 204 ? -1.975 9.016 -4.299 1.00 81.44 204 GLY A O 1
ATOM 1621 N N . GLY A 1 205 ? -2.707 9.548 -2.238 1.00 90.12 205 GLY A N 1
ATOM 1622 C CA . GLY A 1 205 ? -3.784 10.457 -2.656 1.00 90.12 205 GLY A CA 1
ATOM 1623 C C . GLY A 1 205 ? -5.189 9.835 -2.612 1.00 90.12 205 GLY A C 1
ATOM 1624 O O . GLY A 1 205 ? -5.371 8.623 -2.723 1.00 90.12 205 GLY A O 1
ATOM 1625 N N . VAL A 1 206 ? -6.211 10.665 -2.378 1.00 91.94 206 VAL A N 1
ATOM 1626 C CA . VAL A 1 206 ? -7.609 10.200 -2.245 1.00 91.94 206 VAL A CA 1
ATOM 1627 C C . VAL A 1 206 ? -8.154 9.647 -3.566 1.00 91.94 206 VAL A C 1
ATOM 1629 O O . VAL A 1 206 ? -8.936 8.704 -3.547 1.00 91.94 206 VAL A O 1
ATOM 1632 N N . ASP A 1 207 ? -7.684 10.173 -4.692 1.00 92.44 207 ASP A N 1
ATOM 1633 C CA . ASP A 1 207 ? -7.960 9.681 -6.044 1.00 92.44 207 ASP A CA 1
ATOM 1634 C C . ASP A 1 207 ? -7.521 8.222 -6.242 1.00 92.44 207 ASP A C 1
ATOM 1636 O O . ASP A 1 207 ? -8.291 7.400 -6.730 1.00 92.44 207 ASP A O 1
ATOM 1640 N N . VAL A 1 208 ? -6.323 7.861 -5.773 1.00 93.38 208 VAL A N 1
ATOM 1641 C CA . VAL A 1 208 ? -5.848 6.469 -5.808 1.00 93.38 208 VAL A CA 1
ATOM 1642 C C . VAL A 1 208 ? -6.719 5.567 -4.936 1.00 93.38 208 VAL A C 1
ATOM 1644 O O . VAL A 1 208 ? -7.030 4.439 -5.315 1.00 93.38 208 VAL A O 1
ATOM 1647 N N . LYS A 1 209 ? -7.104 6.044 -3.749 1.00 94.69 209 LYS A N 1
ATOM 1648 C CA . LYS A 1 209 ? -7.967 5.283 -2.839 1.00 94.69 209 LYS A CA 1
ATOM 1649 C C . LYS A 1 209 ? -9.324 4.992 -3.473 1.00 94.69 209 LYS A C 1
ATOM 1651 O O . LYS A 1 209 ? -9.782 3.856 -3.392 1.00 94.69 209 LYS A O 1
ATOM 1656 N N . ASP A 1 210 ? -9.930 6.002 -4.090 1.00 94.31 210 ASP A N 1
ATOM 1657 C CA . ASP A 1 210 ? -11.195 5.878 -4.811 1.00 94.31 210 ASP A CA 1
ATOM 1658 C C . ASP A 1 210 ? -11.074 4.880 -5.970 1.00 94.31 210 ASP A C 1
ATOM 1660 O O . ASP A 1 210 ? -11.824 3.909 -6.019 1.00 94.31 210 ASP A O 1
ATOM 1664 N N . TYR A 1 211 ? -10.046 5.024 -6.813 1.00 94.31 211 TYR A N 1
ATOM 1665 C CA . TYR A 1 211 ? -9.773 4.095 -7.914 1.00 94.31 211 TYR A CA 1
ATOM 1666 C C . TYR A 1 211 ? -9.664 2.638 -7.445 1.00 94.31 211 TYR A C 1
ATOM 1668 O O . TYR A 1 211 ? -10.311 1.751 -7.999 1.00 94.31 211 TYR A O 1
ATOM 1676 N N . LEU A 1 212 ? -8.865 2.374 -6.403 1.00 95.25 212 LEU A N 1
ATOM 1677 C CA . LEU A 1 212 ? -8.677 1.017 -5.888 1.00 95.25 212 LEU A CA 1
ATOM 1678 C C . LEU A 1 212 ? -9.971 0.449 -5.294 1.00 95.25 212 LEU A C 1
ATOM 1680 O O . LEU A 1 212 ? -10.254 -0.727 -5.486 1.00 95.25 212 LEU A O 1
ATOM 1684 N N . LEU A 1 213 ? -10.768 1.260 -4.593 1.00 94.94 213 LEU A N 1
ATOM 1685 C CA . LEU A 1 213 ? -12.059 0.818 -4.063 1.00 94.94 213 LEU A CA 1
ATOM 1686 C C . LEU A 1 213 ? -13.048 0.492 -5.181 1.00 94.94 213 LEU A C 1
ATOM 1688 O O . LEU A 1 213 ? -13.683 -0.557 -5.127 1.00 94.94 213 LEU A O 1
ATOM 1692 N N . GLN A 1 214 ? -13.152 1.345 -6.200 1.00 92.88 214 GLN A N 1
ATOM 1693 C CA . GLN A 1 214 ? -14.022 1.105 -7.349 1.00 92.88 214 GLN A CA 1
ATOM 1694 C C . GLN A 1 214 ? -13.615 -0.168 -8.095 1.00 92.88 214 GLN A C 1
ATOM 1696 O O . GLN A 1 214 ? -14.466 -1.019 -8.347 1.00 92.88 214 GLN A O 1
ATOM 1701 N N . LEU A 1 215 ? -12.317 -0.340 -8.365 1.00 93.12 215 LEU A N 1
ATOM 1702 C CA . LEU A 1 215 ? -11.754 -1.546 -8.972 1.00 93.12 215 LEU A CA 1
ATOM 1703 C C . LEU A 1 215 ? -12.198 -2.812 -8.227 1.00 93.12 215 LEU A C 1
ATOM 1705 O O . LEU A 1 215 ? -12.642 -3.772 -8.860 1.00 93.12 215 LEU A O 1
ATOM 1709 N N . GLU A 1 216 ? -12.089 -2.808 -6.895 1.00 94.75 216 GLU A N 1
ATOM 1710 C CA . GLU A 1 216 ? -12.471 -3.957 -6.077 1.00 94.75 216 GLU A CA 1
ATOM 1711 C C . GLU A 1 216 ? -13.987 -4.164 -5.999 1.00 94.75 216 GLU A C 1
ATOM 1713 O O . GLU A 1 216 ? -14.462 -5.290 -6.129 1.00 94.75 216 GLU A O 1
ATOM 1718 N N . MET A 1 217 ? -14.761 -3.095 -5.807 1.00 89.81 217 MET A N 1
ATOM 1719 C CA . MET A 1 217 ? -16.211 -3.177 -5.618 1.00 89.81 217 MET A CA 1
ATOM 1720 C C . MET A 1 217 ? -16.953 -3.597 -6.888 1.00 89.81 217 MET A C 1
ATOM 1722 O O . MET A 1 217 ? -17.899 -4.377 -6.799 1.00 89.81 217 MET A O 1
ATOM 1726 N N . TRP A 1 218 ? -16.513 -3.145 -8.068 1.00 84.56 218 TRP A N 1
ATOM 1727 C CA . TRP A 1 218 ? -17.141 -3.533 -9.337 1.00 84.56 218 TRP A CA 1
ATOM 1728 C C . TRP A 1 218 ? -17.012 -5.029 -9.635 1.00 84.56 218 TRP A C 1
ATOM 1730 O O . TRP A 1 218 ? -17.913 -5.615 -10.227 1.00 84.56 218 TRP A O 1
ATOM 1740 N N . HIS A 1 219 ? -15.911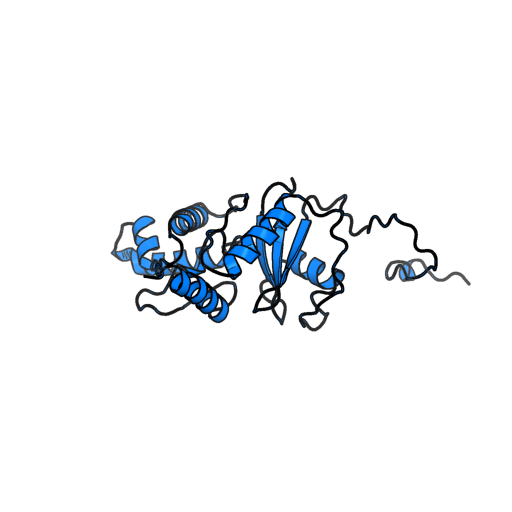 -5.649 -9.207 1.00 77.44 219 HIS A N 1
ATOM 1741 C CA . HIS A 1 219 ? -15.609 -7.057 -9.481 1.00 77.44 219 HIS A CA 1
ATOM 1742 C C . HIS A 1 219 ? -15.941 -7.991 -8.309 1.00 77.44 219 HIS A C 1
ATOM 1744 O O . HIS A 1 219 ? -15.810 -9.205 -8.437 1.00 77.44 219 HIS A O 1
ATOM 1750 N N . ALA A 1 220 ? -16.371 -7.443 -7.168 1.00 67.50 220 ALA A N 1
ATOM 1751 C CA . ALA A 1 220 ? -16.837 -8.220 -6.021 1.00 67.50 220 ALA A CA 1
ATOM 1752 C C . ALA A 1 220 ? -18.293 -8.700 -6.169 1.00 67.50 220 ALA A C 1
ATOM 1754 O O . ALA A 1 220 ? -18.730 -9.571 -5.415 1.00 67.50 220 ALA A 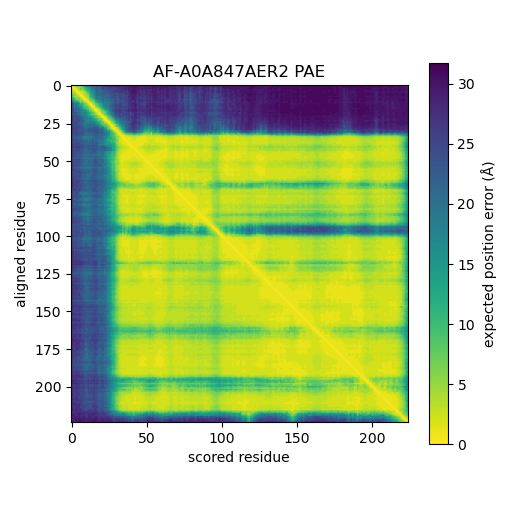O 1
ATOM 1755 N N . ILE A 1 221 ? -19.051 -8.152 -7.126 1.00 55.78 221 ILE A N 1
ATOM 1756 C CA . ILE A 1 221 ? -20.409 -8.601 -7.446 1.00 55.78 221 ILE A CA 1
ATOM 1757 C C . ILE A 1 221 ? -20.291 -9.831 -8.362 1.00 55.78 221 ILE A C 1
ATOM 1759 O O . ILE A 1 221 ? -19.743 -9.701 -9.458 1.00 55.78 221 ILE A O 1
ATOM 1763 N N . PRO A 1 222 ? -20.796 -11.019 -7.970 1.00 49.56 222 PRO A N 1
ATOM 1764 C CA . PRO A 1 222 ? -20.879 -12.152 -8.882 1.00 49.56 222 PRO A CA 1
ATOM 1765 C C . PRO A 1 222 ? -21.718 -11.731 -10.088 1.00 49.56 222 PRO A C 1
ATOM 1767 O O . PRO A 1 222 ? -22.854 -11.288 -9.915 1.00 49.56 222 PRO A O 1
ATOM 1770 N N . THR A 1 223 ? -21.181 -11.843 -11.303 1.00 44.72 223 THR A N 1
ATOM 1771 C CA . THR A 1 223 ? -22.011 -11.738 -12.506 1.00 44.72 223 THR A CA 1
ATOM 1772 C C . THR A 1 223 ? -23.065 -12.836 -12.430 1.00 44.72 223 THR A C 1
ATOM 1774 O O . THR A 1 223 ? -22.708 -14.016 -12.407 1.00 44.72 223 THR A O 1
ATOM 1777 N N . ALA A 1 224 ? -24.321 -12.413 -12.287 1.00 37.34 224 ALA A N 1
ATOM 1778 C CA . ALA A 1 224 ? -25.500 -13.269 -12.229 1.00 37.34 224 ALA A CA 1
ATOM 1779 C C . ALA A 1 224 ? -25.693 -14.078 -13.516 1.00 37.34 224 ALA A C 1
ATOM 1781 O O . ALA A 1 224 ? -25.307 -13.570 -14.596 1.00 37.34 224 ALA A O 1
#

Nearest PDB structures (foldseek):
  4wxd-assembly1_A  TM=8.522E-01  e=6.261E-11  Mycobacterium tuberculosis H37Rv
  4bhb-assembly1_A  TM=8.525E-01  e=7.974E-11  Mycobacterium tuberculosis H37Rv
  4wxc-assembly1_A  TM=8.529E-01  e=1.016E-10  Mycobacterium tuberculosis H37Rv
  4bhc-assembly1_A  TM=8.588E-01  e=1.859E-10  Mycobacterium tuberculosis H37Rv
  4wx9-assembly1_A  TM=8.284E-01  e=5.866E-10  Mycobacterium tuberculosis H37Rv

Sequence (224 aa):
MKLSEADRLIYGRLTGIDWPSKRETYFAPQVAKWQIAFIPWEFGYLAVVTDSARKKIASIEFLREGGEGLSLRVRQAAYFSGYLSHDGKILTPEAPDLDDECEVLKLARRELRLYLSGGHEIRIPYKFPEGTAFQKRVWEETLKIPYGSVKTYADIAEIIQPDKDKTGQMARAVGRALAANPLPIIIPCHRVIGSNQMLIGFGGGVDVKDYLLQLEMWHAIPTA

pLDDT: mean 81.54, std 22.31, range [23.12, 98.56]

Radius of gyration: 20.87 Å; Cα contacts (8 Å, |Δi|>4): 301; chains: 1; bounding box: 74×35×57 Å

Secondary structure (DSSP, 8-state):
-PPPGGGGSS------S---S-----S-TTT----EEEEEETTEEEEEEE-TTSSSEEEEEEE-TT-TT--HHHHHHHHHTTSB-TTS-B--PSPP--TT--HHHHHHHHHHHHHHTSS------B-PPP--HHHHHHHHHHHTSPTT--EEHHHHHHHH---GGGHHHHHHHHHHHHHT-SSTTTS-GGGEE-TTS-----TT-HHHHHHHHHHHHHHSS---